Protein AF-A0A4V3X9H2-F1 (afdb_monomer_lite)

Sequence (185 aa):
MPENALPPIKLKRPHPVKQSQRLTKEMRAIGRTKLEELQWEIYFDEDVVRTGFLPPDTFLPEEVIKVVLDRFALINTMRQLEDTTAAYIYLRPHQSKLWDLIQQLAITFSELRAAKKKRKKTAVFDLEEDNLLDKEIAPAGVEGIAATTSSTTSTLYQSLIFDLNLIFFILTVKHIVNRIRLLCL

Structure (mmCIF, N/CA/C/O backbone):
data_AF-A0A4V3X9H2-F1
#
_entry.id   AF-A0A4V3X9H2-F1
#
loop_
_atom_site.group_PDB
_atom_site.id
_atom_site.type_symbol
_atom_site.label_atom_id
_atom_site.label_alt_id
_atom_site.label_comp_id
_atom_site.label_asym_id
_atom_site.label_entity_id
_atom_site.label_seq_id
_atom_site.pdbx_PDB_ins_code
_atom_site.Cartn_x
_atom_site.Cartn_y
_atom_site.Cartn_z
_atom_site.occupancy
_atom_site.B_iso_or_equiv
_atom_site.auth_seq_id
_atom_site.auth_comp_id
_atom_site.auth_asym_id
_atom_site.auth_atom_id
_atom_site.pdbx_PDB_model_num
ATOM 1 N N . M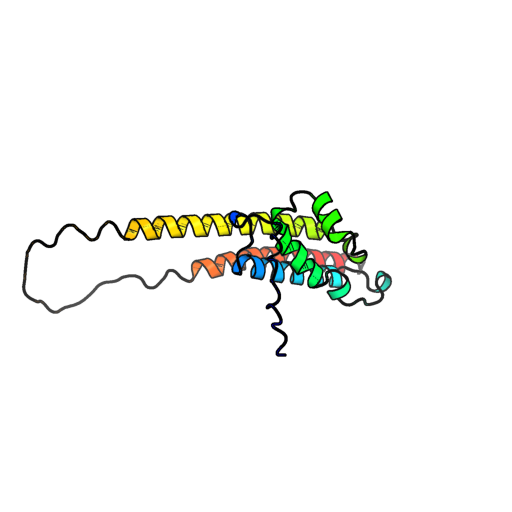ET A 1 1 ? -34.471 -42.104 -11.246 1.00 49.56 1 MET A N 1
ATOM 2 C CA . MET A 1 1 ? -33.493 -41.987 -10.145 1.00 49.56 1 MET A CA 1
ATOM 3 C C . MET A 1 1 ? -33.023 -40.541 -10.113 1.00 49.56 1 MET A C 1
ATOM 5 O O . MET A 1 1 ? -32.240 -40.193 -10.985 1.00 49.56 1 MET A O 1
ATOM 9 N N . PRO A 1 2 ? -33.559 -39.660 -9.249 1.00 60.47 2 PRO A N 1
ATOM 10 C CA . PRO A 1 2 ? -33.015 -38.315 -9.127 1.00 60.47 2 PRO A CA 1
ATOM 11 C C . PRO A 1 2 ? -31.708 -38.371 -8.330 1.00 60.47 2 PRO A C 1
ATOM 13 O O . PRO A 1 2 ? -31.654 -38.862 -7.204 1.00 60.47 2 PRO A O 1
ATOM 16 N N . GLU A 1 3 ? -30.650 -37.911 -8.980 1.00 60.81 3 GLU A N 1
ATOM 17 C CA . GLU A 1 3 ? -29.299 -37.757 -8.464 1.00 60.81 3 GLU A CA 1
ATOM 18 C C . GLU A 1 3 ? -29.291 -36.656 -7.394 1.00 60.81 3 GLU A C 1
ATOM 20 O O . GLU A 1 3 ? -29.435 -35.469 -7.687 1.00 60.81 3 GLU A O 1
ATOM 25 N N . ASN A 1 4 ? -29.181 -37.062 -6.127 1.00 65.81 4 ASN A N 1
ATOM 26 C CA . ASN A 1 4 ? -28.996 -36.160 -4.992 1.00 65.81 4 ASN A CA 1
ATOM 27 C C . ASN A 1 4 ? -27.584 -35.554 -5.061 1.00 65.81 4 ASN A C 1
ATOM 29 O O . ASN A 1 4 ? -26.649 -36.038 -4.423 1.00 65.81 4 ASN A O 1
ATOM 33 N N . ALA A 1 5 ? -27.417 -34.498 -5.856 1.00 66.56 5 ALA A N 1
ATOM 34 C CA . ALA A 1 5 ? -26.192 -33.714 -5.882 1.00 66.56 5 ALA A CA 1
ATOM 35 C C . ALA A 1 5 ? -26.068 -32.923 -4.568 1.00 66.56 5 ALA A C 1
ATOM 37 O O . ALA A 1 5 ? -26.788 -31.951 -4.329 1.00 66.56 5 ALA A O 1
ATOM 38 N N . LEU A 1 6 ? -25.161 -33.360 -3.692 1.00 69.75 6 LEU A N 1
ATOM 39 C CA . LEU A 1 6 ? -24.802 -32.628 -2.479 1.00 69.75 6 LEU A CA 1
ATOM 40 C C . LEU A 1 6 ? -24.307 -31.216 -2.846 1.00 69.75 6 LEU A C 1
ATOM 42 O O . LEU A 1 6 ? -23.503 -31.070 -3.771 1.00 69.75 6 LEU A O 1
ATOM 46 N N . PRO A 1 7 ? -24.741 -30.165 -2.127 1.00 75.94 7 PRO A N 1
ATOM 47 C CA . PRO A 1 7 ? -24.297 -28.809 -2.408 1.00 75.94 7 PRO A CA 1
ATOM 48 C C . PRO A 1 7 ? -22.787 -28.672 -2.151 1.00 75.94 7 PRO A C 1
ATOM 50 O O . PRO A 1 7 ? -22.269 -29.239 -1.184 1.00 75.94 7 PRO A O 1
ATOM 53 N N . PRO A 1 8 ? -22.061 -27.893 -2.973 1.00 71.75 8 PRO A N 1
ATOM 54 C CA . PRO A 1 8 ? -20.622 -27.732 -2.829 1.00 71.75 8 PRO A CA 1
ATOM 55 C C . PRO A 1 8 ? -20.280 -27.120 -1.465 1.00 71.75 8 PRO A C 1
ATOM 57 O O . PRO A 1 8 ? -20.634 -25.975 -1.162 1.00 71.75 8 PRO A O 1
ATOM 60 N N . ILE A 1 9 ? -19.561 -27.885 -0.641 1.00 63.25 9 ILE A N 1
ATOM 61 C CA . ILE A 1 9 ? -19.052 -27.445 0.660 1.00 63.25 9 ILE A CA 1
ATOM 62 C C . ILE A 1 9 ? -17.993 -26.367 0.405 1.00 63.25 9 ILE A C 1
ATOM 64 O O . ILE A 1 9 ? -16.855 -26.648 0.027 1.00 63.25 9 ILE A O 1
ATOM 68 N N . LYS A 1 10 ? -18.365 -25.099 0.604 1.00 67.56 10 LYS A N 1
ATOM 69 C CA . LYS A 1 10 ? -17.435 -23.965 0.530 1.00 67.56 10 LYS A CA 1
ATOM 70 C C . LYS A 1 10 ? -16.507 -24.001 1.746 1.00 67.56 10 LYS A C 1
ATOM 72 O O . LYS A 1 10 ? -16.818 -23.420 2.785 1.00 67.56 10 LYS A O 1
ATOM 77 N N . LEU A 1 11 ? -15.360 -24.668 1.619 1.00 62.59 11 LEU A N 1
ATOM 78 C CA . LEU A 1 11 ? -14.285 -24.603 2.610 1.00 62.59 11 LEU A CA 1
ATOM 79 C C . LEU A 1 11 ? -13.810 -23.147 2.727 1.00 62.59 11 LEU A C 1
ATOM 81 O O . LEU A 1 11 ? -13.150 -22.612 1.831 1.00 62.59 11 LEU A O 1
ATOM 85 N N . LYS A 1 12 ? -14.179 -22.477 3.826 1.00 60.00 12 LYS A N 1
ATOM 86 C CA . LYS A 1 12 ? -13.677 -21.139 4.157 1.00 60.00 12 LYS A CA 1
ATOM 87 C C . LYS A 1 12 ? -12.174 -21.253 4.386 1.00 60.00 12 LYS A C 1
ATOM 89 O O . LYS A 1 12 ? -11.743 -21.741 5.428 1.00 60.00 12 LYS A O 1
ATOM 94 N N . ARG A 1 13 ? -11.376 -20.814 3.411 1.00 63.09 13 ARG A N 1
ATOM 95 C CA . ARG A 1 13 ? -9.920 -20.753 3.567 1.00 63.09 13 ARG A CA 1
ATOM 96 C C . ARG A 1 13 ? -9.605 -19.838 4.757 1.00 63.09 13 ARG A C 1
ATOM 98 O O . ARG A 1 13 ? -10.116 -18.713 4.786 1.00 63.09 13 ARG A O 1
ATOM 105 N N . PRO A 1 14 ? -8.809 -20.291 5.738 1.00 62.69 14 PRO A N 1
ATOM 106 C CA . PRO A 1 14 ? -8.432 -19.451 6.860 1.00 62.69 14 PRO A CA 1
ATOM 107 C C . PRO A 1 14 ? -7.673 -18.233 6.333 1.00 62.69 14 PRO A C 1
ATOM 109 O O . PRO A 1 14 ? -6.731 -18.347 5.550 1.00 62.69 14 PRO A O 1
ATOM 112 N N . HIS A 1 15 ? -8.126 -17.045 6.724 1.00 62.66 15 HIS A N 1
ATOM 113 C CA . HIS A 1 15 ? -7.440 -15.815 6.359 1.00 62.66 15 HIS A CA 1
ATOM 114 C C . HIS A 1 15 ? -6.098 -15.726 7.094 1.00 62.66 15 HIS A C 1
ATOM 116 O O . HIS A 1 15 ? -6.063 -15.966 8.303 1.00 62.66 15 HIS A O 1
ATOM 122 N N . PRO A 1 16 ? -5.025 -15.304 6.404 1.00 68.25 16 PRO A N 1
ATOM 123 C CA . PRO A 1 16 ? -3.667 -15.330 6.947 1.00 68.25 16 PRO A CA 1
ATOM 124 C C . PRO A 1 16 ? -3.445 -14.358 8.118 1.00 68.25 16 PRO A C 1
ATOM 126 O O . PRO A 1 16 ? -2.450 -14.470 8.823 1.00 68.25 16 PRO A O 1
ATOM 129 N N . VAL A 1 17 ? -4.366 -13.415 8.357 1.00 73.19 17 VAL A N 1
ATOM 130 C CA . VAL A 1 17 ? -4.228 -12.370 9.382 1.00 73.19 17 VAL A CA 1
ATOM 131 C C . VAL A 1 17 ? -5.317 -12.485 10.451 1.00 73.19 17 VAL A C 1
ATOM 133 O O . VAL A 1 17 ? -6.518 -12.583 10.143 1.00 73.19 17 VAL A O 1
ATOM 136 N N . LYS A 1 18 ? -4.899 -12.411 11.725 1.00 74.56 18 LYS A N 1
ATOM 137 C CA . LYS A 1 18 ? -5.788 -12.342 12.897 1.00 74.56 18 LYS A CA 1
ATOM 138 C C . LYS A 1 18 ? -6.723 -11.138 12.778 1.00 74.56 18 LYS A C 1
ATOM 140 O O . LYS A 1 18 ? -6.297 -10.051 12.402 1.00 74.56 18 LYS A O 1
ATOM 145 N N . GLN A 1 19 ? -7.999 -11.307 13.124 1.00 71.25 19 GLN A N 1
ATOM 146 C CA . GLN A 1 19 ? -9.032 -10.286 12.901 1.00 71.25 19 GLN A CA 1
ATOM 147 C C . GLN A 1 19 ? -8.711 -8.923 13.543 1.00 71.25 19 GLN A C 1
ATOM 149 O O . GLN A 1 19 ? -9.003 -7.897 12.939 1.00 71.25 19 GLN A O 1
ATOM 154 N N . SER A 1 20 ? -8.053 -8.905 14.706 1.00 69.81 20 SER A N 1
ATOM 155 C CA . SER A 1 20 ? -7.633 -7.682 15.409 1.00 69.81 20 SER A CA 1
ATOM 156 C C . SER A 1 20 ? -6.548 -6.877 14.687 1.00 69.81 20 SER A C 1
ATOM 158 O O . SER A 1 20 ? -6.407 -5.681 14.928 1.00 69.81 20 SER A O 1
ATOM 160 N N . GLN A 1 21 ? -5.785 -7.518 13.802 1.00 74.19 21 GLN A N 1
ATOM 161 C CA . GLN A 1 21 ? -4.695 -6.894 13.053 1.00 74.19 21 GLN A CA 1
ATOM 162 C C . GLN A 1 21 ? -5.116 -6.470 11.644 1.00 74.19 21 GLN A C 1
ATOM 164 O O . GLN A 1 21 ? -4.384 -5.733 10.982 1.00 74.19 21 GLN A O 1
ATOM 169 N N . ARG A 1 22 ? -6.304 -6.895 11.193 1.00 81.44 22 ARG A N 1
ATOM 170 C CA . ARG A 1 22 ? -6.817 -6.570 9.862 1.00 81.44 22 ARG A CA 1
ATOM 171 C C . ARG A 1 22 ? -7.070 -5.077 9.716 1.00 81.44 22 ARG A C 1
ATOM 173 O O . ARG A 1 22 ? -7.507 -4.390 10.640 1.00 81.44 22 ARG A O 1
ATOM 180 N N . LEU A 1 23 ? -6.841 -4.590 8.506 1.00 85.38 23 LEU A N 1
ATOM 181 C CA . LEU A 1 23 ? -7.196 -3.236 8.118 1.00 85.38 23 LEU A CA 1
ATOM 182 C C . LEU A 1 23 ? -8.714 -3.094 7.999 1.00 85.38 23 LEU A C 1
ATOM 184 O O . LEU A 1 23 ? -9.384 -3.904 7.345 1.00 85.38 23 LEU A O 1
ATOM 188 N N . THR A 1 24 ? -9.243 -2.045 8.633 1.00 86.62 24 THR A N 1
ATOM 189 C CA . THR A 1 24 ? -10.646 -1.638 8.469 1.00 86.62 24 THR A CA 1
ATOM 190 C C . THR A 1 24 ? -10.878 -1.087 7.060 1.00 86.62 24 THR A C 1
ATOM 192 O O . THR A 1 24 ? -9.923 -0.725 6.373 1.00 86.62 24 THR A O 1
ATOM 195 N N . LYS A 1 25 ? -12.141 -1.015 6.617 1.00 87.00 25 LYS A N 1
ATOM 196 C CA . LYS A 1 25 ? -12.498 -0.527 5.272 1.00 87.00 25 LYS A CA 1
ATOM 197 C C . LYS A 1 25 ? -11.930 0.872 4.990 1.00 87.00 25 LYS A C 1
ATOM 199 O O . LYS A 1 25 ? -11.355 1.084 3.933 1.00 87.00 25 LYS A O 1
ATOM 204 N N . GLU A 1 26 ? -12.031 1.780 5.960 1.00 85.75 26 GLU A N 1
ATOM 205 C CA . GLU A 1 26 ? -11.480 3.141 5.867 1.00 85.75 26 GLU A CA 1
ATOM 206 C C . GLU A 1 26 ? -9.957 3.138 5.702 1.00 85.75 26 GLU A C 1
ATOM 208 O O . GLU A 1 26 ? -9.430 3.785 4.806 1.00 85.75 26 GLU A O 1
ATOM 213 N N . MET A 1 27 ? -9.245 2.358 6.521 1.00 86.31 27 MET A N 1
ATOM 214 C CA . MET A 1 27 ? -7.783 2.267 6.435 1.00 86.31 27 MET A CA 1
ATOM 215 C C . MET A 1 27 ? -7.337 1.673 5.095 1.00 86.31 27 MET A C 1
ATOM 217 O O . MET A 1 27 ? -6.341 2.106 4.530 1.00 86.31 27 MET A O 1
ATOM 221 N N . ARG A 1 28 ? -8.099 0.708 4.561 1.00 88.56 28 ARG A N 1
ATOM 222 C CA . ARG A 1 28 ? -7.856 0.147 3.227 1.00 88.56 28 ARG A CA 1
ATOM 223 C C . ARG A 1 28 ? -8.046 1.174 2.115 1.00 88.56 28 ARG A C 1
ATOM 225 O O . ARG A 1 28 ? -7.251 1.169 1.187 1.00 88.56 28 ARG A O 1
ATOM 232 N N . ALA A 1 29 ? -9.061 2.034 2.209 1.00 89.50 29 ALA A N 1
ATOM 233 C CA . ALA A 1 29 ? -9.272 3.103 1.236 1.00 89.50 29 ALA A CA 1
ATOM 234 C C . ALA A 1 29 ? -8.100 4.096 1.247 1.00 89.50 29 ALA A C 1
ATOM 236 O O . ALA A 1 29 ? -7.520 4.352 0.202 1.00 89.50 29 ALA A O 1
ATOM 237 N N . ILE A 1 30 ? -7.684 4.551 2.435 1.00 89.81 30 ILE A N 1
ATOM 238 C CA . ILE A 1 30 ? -6.539 5.463 2.595 1.00 89.81 30 ILE A CA 1
ATOM 239 C C . ILE A 1 30 ? -5.252 4.832 2.049 1.00 89.81 30 ILE A C 1
ATOM 241 O O . ILE A 1 30 ? -4.532 5.458 1.277 1.00 89.81 30 ILE A O 1
ATOM 245 N N . GLY A 1 31 ? -4.976 3.579 2.426 1.00 90.38 31 GLY A N 1
ATOM 246 C CA . GLY A 1 31 ? -3.789 2.863 1.962 1.00 90.38 31 GLY A CA 1
ATOM 247 C C . GLY A 1 31 ? -3.776 2.662 0.448 1.00 90.38 31 GLY A C 1
ATOM 248 O O . GLY A 1 31 ? -2.731 2.822 -0.171 1.00 90.38 31 GLY A O 1
ATOM 249 N N . ARG A 1 32 ? -4.934 2.367 -0.156 1.00 92.38 32 ARG A N 1
ATOM 250 C CA . ARG A 1 32 ? -5.074 2.251 -1.611 1.00 92.38 32 ARG A CA 1
ATOM 251 C C . ARG A 1 32 ? -4.757 3.574 -2.304 1.00 92.38 32 ARG A C 1
ATOM 253 O O . ARG A 1 32 ? -3.900 3.576 -3.173 1.00 92.38 32 ARG A O 1
ATOM 260 N N . THR A 1 33 ? -5.378 4.674 -1.882 1.00 92.00 33 THR A N 1
ATOM 261 C CA . THR A 1 33 ? -5.132 5.997 -2.475 1.00 92.00 33 THR A CA 1
ATOM 262 C C . THR A 1 33 ? -3.654 6.376 -2.404 1.00 92.00 33 THR A C 1
ATOM 264 O O . THR A 1 33 ? -3.085 6.814 -3.393 1.00 92.00 33 THR A O 1
ATOM 267 N N . LYS A 1 34 ? -2.992 6.128 -1.267 1.00 91.31 34 LYS A N 1
ATOM 268 C CA . LYS A 1 34 ? -1.559 6.420 -1.113 1.00 91.31 34 LYS A CA 1
ATOM 269 C C . LYS A 1 34 ? -0.661 5.544 -1.990 1.00 91.31 34 LYS A C 1
ATOM 271 O O . LYS A 1 34 ? 0.346 6.020 -2.498 1.00 91.31 34 LYS A O 1
ATOM 276 N N . LEU A 1 35 ? -1.019 4.277 -2.180 1.00 91.25 35 LEU A N 1
ATOM 277 C CA . LEU A 1 35 ? -0.284 3.381 -3.076 1.00 91.25 35 LEU A CA 1
ATOM 278 C C . LEU A 1 35 ? -0.489 3.751 -4.553 1.00 91.25 35 LEU A C 1
ATOM 280 O O . LEU A 1 35 ? 0.455 3.663 -5.328 1.00 91.25 35 LEU A O 1
ATOM 284 N N . GLU A 1 36 ? -1.683 4.205 -4.931 1.00 90.94 36 GLU A N 1
ATOM 285 C CA . GLU A 1 36 ? -1.958 4.750 -6.268 1.00 90.94 36 GLU A CA 1
ATOM 286 C C . GLU A 1 36 ? -1.180 6.056 -6.506 1.00 90.94 36 GLU A C 1
ATOM 288 O O . GLU A 1 36 ? -0.579 6.227 -7.560 1.00 90.94 36 GLU A O 1
ATOM 293 N N . GLU A 1 37 ? -1.105 6.955 -5.521 1.00 89.88 37 GLU A N 1
ATOM 294 C CA . GLU A 1 37 ? -0.255 8.156 -5.601 1.00 89.88 37 GLU A CA 1
ATOM 295 C C . GLU A 1 37 ? 1.220 7.791 -5.844 1.00 89.88 37 GLU A C 1
ATOM 297 O O . GLU A 1 37 ? 1.851 8.352 -6.739 1.00 89.88 37 GLU A O 1
ATOM 302 N N . LEU A 1 38 ? 1.747 6.801 -5.113 1.00 89.19 38 LEU A N 1
ATOM 303 C CA . LEU A 1 38 ? 3.115 6.309 -5.303 1.00 89.19 38 LEU A CA 1
ATOM 304 C C . LEU A 1 38 ? 3.332 5.702 -6.692 1.00 89.19 38 LEU A C 1
ATOM 306 O O . LEU A 1 38 ? 4.401 5.857 -7.274 1.00 89.19 38 LEU A O 1
ATOM 310 N N . GLN A 1 39 ? 2.334 5.002 -7.231 1.00 90.31 39 GLN A N 1
ATOM 311 C CA . GLN A 1 39 ? 2.392 4.445 -8.581 1.00 90.31 39 GLN A CA 1
ATOM 312 C C . GLN A 1 39 ? 2.615 5.555 -9.621 1.00 90.31 39 GLN A C 1
ATOM 314 O O . GLN A 1 39 ? 3.470 5.416 -10.498 1.00 90.31 39 GLN A O 1
ATOM 319 N N . TRP A 1 40 ? 1.893 6.672 -9.497 1.00 86.31 40 TRP A N 1
ATOM 320 C CA . TRP A 1 40 ? 2.088 7.841 -10.355 1.00 86.31 40 TRP A CA 1
ATOM 321 C C . TRP A 1 40 ? 3.433 8.520 -10.115 1.00 86.31 40 TRP A C 1
ATOM 323 O O . TRP A 1 40 ? 4.101 8.887 -11.075 1.00 86.31 40 TRP A O 1
ATOM 333 N N . GLU A 1 41 ? 3.860 8.655 -8.861 1.00 88.75 41 GLU A N 1
ATOM 334 C CA . GLU A 1 41 ? 5.168 9.220 -8.519 1.00 88.75 41 GLU A CA 1
ATOM 335 C C . GLU A 1 41 ? 6.310 8.423 -9.160 1.00 88.75 41 GLU A C 1
ATOM 337 O O . GLU A 1 41 ? 7.190 9.004 -9.789 1.00 88.75 41 GLU A O 1
ATOM 342 N N . ILE A 1 42 ? 6.259 7.090 -9.078 1.00 87.88 42 ILE A N 1
ATOM 343 C CA . ILE A 1 42 ? 7.219 6.207 -9.746 1.00 87.88 42 ILE A CA 1
ATOM 344 C C . ILE A 1 42 ? 7.189 6.437 -11.256 1.00 87.88 42 ILE A C 1
ATOM 346 O O . ILE A 1 42 ? 8.241 6.595 -11.862 1.00 87.88 42 ILE A O 1
ATOM 350 N N . TYR A 1 43 ? 6.000 6.490 -11.858 1.00 86.19 43 TYR A N 1
ATOM 351 C CA . TYR A 1 43 ? 5.855 6.710 -13.295 1.00 86.19 43 TYR A CA 1
ATOM 352 C C . TYR A 1 43 ? 6.456 8.049 -13.759 1.00 86.19 43 TYR A C 1
ATOM 354 O O . TYR A 1 43 ? 7.089 8.092 -14.811 1.00 86.19 43 TYR A O 1
ATOM 362 N N . PHE A 1 44 ? 6.288 9.129 -12.989 1.00 83.50 44 PHE A N 1
ATOM 363 C CA . PHE A 1 44 ? 6.842 10.446 -13.327 1.00 83.50 44 PHE A CA 1
ATOM 364 C C . PHE A 1 44 ? 8.342 10.578 -13.045 1.00 83.50 44 PHE A C 1
ATOM 366 O O . PHE A 1 44 ? 9.017 11.345 -13.730 1.00 83.50 44 PHE A O 1
ATOM 373 N N . ASP A 1 45 ? 8.856 9.858 -12.050 1.00 82.94 45 ASP A N 1
ATOM 374 C CA . ASP A 1 45 ? 10.280 9.861 -11.708 1.00 82.94 45 ASP A CA 1
ATOM 375 C C . ASP A 1 45 ? 11.124 8.993 -12.648 1.00 82.94 45 ASP A C 1
ATOM 377 O O . ASP A 1 45 ? 12.345 9.158 -12.713 1.00 82.94 45 ASP A O 1
ATOM 381 N N . GLU A 1 46 ? 10.503 8.040 -13.341 1.00 82.06 46 GLU A N 1
ATOM 382 C CA . GLU A 1 46 ? 11.209 7.096 -14.190 1.00 82.06 46 GLU A CA 1
ATOM 383 C C . GLU A 1 46 ? 11.605 7.728 -15.533 1.00 82.06 46 GLU A C 1
ATOM 385 O O . GLU A 1 46 ? 10.782 8.292 -16.256 1.00 82.06 46 GLU A O 1
ATOM 390 N N . ASP A 1 47 ? 12.878 7.583 -15.911 1.00 71.56 47 ASP A N 1
ATOM 391 C CA . ASP A 1 47 ? 13.357 8.069 -17.203 1.00 71.56 47 ASP A CA 1
ATOM 392 C C . ASP A 1 47 ? 12.675 7.324 -18.355 1.00 71.56 47 ASP A C 1
ATOM 394 O O . ASP A 1 47 ? 12.838 6.112 -18.532 1.00 71.56 47 ASP A O 1
ATOM 398 N N . VAL A 1 48 ? 11.990 8.089 -19.206 1.00 64.94 48 VAL A N 1
ATOM 399 C CA . VAL A 1 48 ? 11.280 7.618 -20.408 1.00 64.94 48 VAL A CA 1
ATOM 400 C C . VAL A 1 48 ? 12.166 6.736 -21.300 1.00 64.94 48 VAL A C 1
ATOM 402 O O . VAL A 1 48 ? 11.701 5.761 -21.891 1.00 64.94 48 VAL A O 1
ATOM 405 N N . VAL A 1 49 ? 13.465 7.044 -21.358 1.00 62.38 49 VAL A N 1
ATOM 406 C CA . VAL A 1 49 ? 14.465 6.317 -22.155 1.00 62.38 49 VAL A CA 1
ATOM 407 C C . VAL A 1 49 ? 14.726 4.907 -21.608 1.00 62.38 49 VAL A C 1
ATOM 409 O O . VAL A 1 49 ? 15.032 3.999 -22.378 1.00 62.38 49 VAL A O 1
ATOM 412 N N . ARG A 1 50 ? 14.593 4.694 -20.291 1.00 66.06 50 ARG A N 1
ATOM 413 C CA . ARG A 1 50 ? 14.917 3.421 -19.628 1.00 66.06 50 ARG A CA 1
ATOM 414 C C . ARG A 1 50 ? 13.749 2.440 -19.620 1.00 66.06 50 ARG A C 1
ATOM 416 O O . ARG A 1 50 ? 13.972 1.233 -19.645 1.00 66.06 50 ARG A O 1
ATOM 423 N N . THR A 1 51 ? 12.518 2.941 -19.566 1.00 66.31 51 THR A N 1
ATOM 424 C CA . THR A 1 51 ? 11.319 2.106 -19.391 1.00 66.31 51 THR A CA 1
ATOM 425 C C . THR A 1 51 ? 10.416 2.029 -20.605 1.00 66.31 51 THR A C 1
ATOM 427 O O . THR A 1 51 ? 9.476 1.245 -20.585 1.00 66.31 51 THR A O 1
ATOM 430 N N . GLY A 1 52 ? 10.703 2.763 -21.683 1.00 66.38 52 GLY A N 1
ATOM 431 C CA . GLY A 1 52 ? 10.017 2.572 -22.962 1.00 66.38 52 GLY A CA 1
ATOM 432 C C . GLY A 1 52 ? 8.512 2.854 -22.909 1.00 66.38 52 GLY A C 1
ATOM 433 O O . GLY A 1 52 ? 7.755 2.185 -23.603 1.00 66.38 52 GLY A O 1
ATOM 434 N N . PHE A 1 53 ? 8.088 3.832 -22.097 1.00 71.38 53 PHE A N 1
ATOM 435 C CA . PHE A 1 53 ? 6.680 4.220 -21.902 1.00 71.38 53 PHE A CA 1
ATOM 436 C C . PHE A 1 53 ? 5.777 3.112 -21.331 1.00 71.38 53 PHE A C 1
ATOM 438 O O . PHE A 1 53 ? 4.631 2.947 -21.751 1.00 71.38 53 PHE A O 1
ATOM 445 N N . LEU A 1 54 ? 6.266 2.347 -20.352 1.00 82.69 54 LEU A N 1
ATOM 446 C CA . LEU A 1 54 ? 5.408 1.414 -19.618 1.00 82.69 54 LEU A CA 1
ATOM 447 C C . LEU A 1 54 ? 4.298 2.163 -18.861 1.00 82.69 54 LEU A C 1
ATOM 449 O O . LEU A 1 54 ? 4.588 3.169 -18.213 1.00 82.69 54 LEU A O 1
ATOM 453 N N . PRO A 1 55 ? 3.043 1.677 -18.885 1.00 84.00 55 PRO A N 1
ATOM 454 C CA . PRO A 1 55 ? 1.968 2.304 -18.131 1.00 84.00 55 PRO A CA 1
ATOM 455 C C . PRO A 1 55 ? 2.230 2.219 -16.617 1.00 84.00 55 PRO A C 1
ATOM 457 O O . PRO A 1 55 ? 2.885 1.270 -16.169 1.00 84.00 55 PRO A O 1
ATOM 460 N N . PRO A 1 56 ? 1.671 3.148 -15.816 1.00 84.62 56 PRO A N 1
ATOM 461 C CA . PRO A 1 56 ? 1.848 3.193 -14.358 1.00 84.62 56 PRO A CA 1
ATOM 462 C C . PRO A 1 56 ? 1.469 1.871 -13.671 1.00 84.62 56 PRO A C 1
ATOM 464 O O . PRO A 1 56 ? 2.147 1.429 -12.743 1.00 84.62 56 PRO A O 1
ATOM 467 N N . ASP A 1 57 ? 0.454 1.180 -14.197 1.00 86.62 57 ASP A N 1
ATOM 468 C CA . ASP A 1 57 ? -0.010 -0.122 -13.701 1.00 86.62 57 ASP A CA 1
ATOM 469 C C . ASP A 1 57 ? 1.056 -1.227 -13.779 1.00 86.62 57 ASP A C 1
ATOM 471 O O . ASP A 1 57 ? 1.043 -2.169 -12.995 1.00 86.62 57 ASP A O 1
ATOM 475 N N . THR A 1 58 ? 2.057 -1.079 -14.651 1.00 86.50 58 THR A N 1
ATOM 476 C CA . THR A 1 58 ? 3.181 -2.026 -14.744 1.00 86.50 58 THR A CA 1
ATOM 477 C C . THR A 1 58 ? 4.090 -1.961 -13.517 1.00 86.50 58 THR A C 1
ATOM 479 O O . THR A 1 58 ? 4.674 -2.970 -13.117 1.00 86.50 58 THR A O 1
ATOM 482 N N . PHE A 1 59 ? 4.245 -0.773 -12.927 1.00 85.44 59 PHE A N 1
ATOM 483 C CA . PHE A 1 59 ? 5.157 -0.555 -11.805 1.00 85.44 59 PHE A CA 1
ATOM 484 C C . PHE A 1 59 ? 4.561 -1.063 -10.498 1.00 85.44 59 PHE A C 1
ATOM 486 O O . PHE A 1 59 ? 5.260 -1.690 -9.702 1.00 85.44 59 PHE A O 1
ATOM 493 N N . LEU A 1 60 ? 3.264 -0.831 -10.294 1.00 88.19 60 LEU A N 1
ATOM 494 C CA . LEU A 1 60 ? 2.547 -1.283 -9.108 1.00 88.19 60 LEU A CA 1
ATOM 495 C C . LEU A 1 60 ? 1.115 -1.716 -9.470 1.00 88.19 60 LEU A C 1
ATOM 497 O O . LEU A 1 60 ? 0.198 -0.914 -9.314 1.00 88.19 60 LEU A O 1
ATOM 501 N N . PRO A 1 61 ? 0.912 -2.964 -9.926 1.00 88.88 61 PRO A N 1
ATOM 502 C CA . PRO A 1 61 ? -0.409 -3.458 -10.313 1.00 88.88 61 PRO A CA 1
ATOM 503 C C . PRO A 1 61 ? -1.418 -3.441 -9.161 1.00 88.88 61 PRO A C 1
ATOM 505 O O . PRO A 1 61 ? -1.051 -3.639 -7.993 1.00 88.88 61 PRO A O 1
ATOM 508 N N . GLU A 1 62 ? -2.710 -3.299 -9.468 1.00 88.25 62 GLU A N 1
ATOM 509 C CA . GLU A 1 62 ? -3.766 -3.282 -8.442 1.00 88.25 62 GLU A CA 1
ATOM 510 C C . GLU A 1 62 ? -3.785 -4.571 -7.589 1.00 88.25 62 GLU A C 1
ATOM 512 O O . GLU A 1 62 ? -4.115 -4.547 -6.397 1.00 88.25 62 GLU A O 1
ATOM 517 N N . GLU A 1 63 ? -3.399 -5.716 -8.158 1.00 87.69 63 GLU A N 1
ATOM 518 C CA . GLU A 1 63 ? -3.241 -6.984 -7.443 1.00 87.69 63 GLU A CA 1
ATOM 519 C C . GLU A 1 63 ? -2.190 -6.879 -6.336 1.00 87.69 63 GLU A C 1
ATOM 521 O O . GLU A 1 63 ? -2.402 -7.384 -5.230 1.00 87.69 63 GLU A O 1
ATOM 526 N N . VAL A 1 64 ? -1.079 -6.188 -6.601 1.00 88.38 64 VAL A N 1
ATOM 527 C CA . VAL A 1 64 ? -0.009 -5.966 -5.620 1.00 88.38 64 VAL A CA 1
ATOM 528 C C . VAL A 1 64 ? -0.507 -5.080 -4.503 1.00 88.38 64 VAL A C 1
ATOM 530 O O . VAL A 1 64 ? -0.342 -5.430 -3.336 1.00 88.38 64 VAL A O 1
ATOM 533 N N . ILE A 1 65 ? -1.184 -3.984 -4.845 1.00 90.25 65 ILE A N 1
ATOM 534 C CA . ILE A 1 65 ? -1.792 -3.073 -3.870 1.00 90.25 65 ILE A CA 1
ATOM 535 C C . ILE A 1 65 ? -2.718 -3.859 -2.933 1.00 90.25 65 ILE A C 1
ATOM 537 O O . ILE A 1 65 ? -2.626 -3.738 -1.709 1.00 90.25 65 ILE A O 1
ATOM 541 N N . LYS A 1 66 ? -3.573 -4.732 -3.484 1.00 89.81 66 LYS A N 1
ATOM 542 C CA . LYS A 1 66 ? -4.468 -5.597 -2.698 1.00 89.81 66 LYS A CA 1
ATOM 543 C C . LYS A 1 66 ? -3.687 -6.540 -1.779 1.00 89.81 66 LYS A C 1
ATOM 545 O O . LYS A 1 66 ? -4.003 -6.616 -0.594 1.00 89.81 66 LYS A O 1
ATOM 550 N N . VAL A 1 67 ? -2.663 -7.227 -2.289 1.00 89.06 67 VAL A N 1
ATOM 551 C CA . VAL A 1 67 ? -1.860 -8.184 -1.506 1.00 89.06 67 VAL A CA 1
ATOM 552 C C . VAL A 1 67 ? -1.071 -7.492 -0.393 1.00 89.06 67 VAL A C 1
ATOM 554 O O . VAL A 1 67 ? -1.055 -7.991 0.733 1.00 89.06 67 VAL A O 1
ATOM 557 N N . VAL A 1 68 ? -0.455 -6.343 -0.680 1.00 89.12 68 VAL A N 1
ATOM 558 C CA . VAL A 1 68 ? 0.295 -5.540 0.295 1.00 89.12 68 VAL A CA 1
ATOM 559 C C . VAL A 1 68 ? -0.631 -5.060 1.407 1.00 89.12 68 VAL A C 1
ATOM 561 O O . VAL A 1 68 ? -0.297 -5.209 2.580 1.00 89.12 68 VAL A O 1
ATOM 564 N N . LEU A 1 69 ? -1.829 -4.566 1.075 1.00 89.44 69 LEU A N 1
ATOM 565 C CA . LEU A 1 69 ? -2.810 -4.164 2.083 1.00 89.44 69 LEU A CA 1
ATOM 566 C C . LEU A 1 69 ? -3.342 -5.364 2.878 1.00 89.44 69 LEU A C 1
ATOM 568 O O . LEU A 1 69 ? -3.435 -5.297 4.099 1.00 89.44 69 LEU A O 1
ATOM 572 N N . ASP A 1 70 ? -3.655 -6.492 2.246 1.00 87.25 70 ASP A N 1
ATOM 573 C CA . ASP A 1 70 ? -4.170 -7.662 2.968 1.00 87.25 70 ASP A CA 1
ATOM 574 C C . ASP A 1 70 ? -3.127 -8.279 3.911 1.00 87.25 70 ASP A C 1
ATOM 576 O O . ASP A 1 70 ? -3.475 -8.779 4.987 1.00 87.25 70 ASP A O 1
ATOM 580 N N . ARG A 1 71 ? -1.845 -8.218 3.536 1.00 85.00 71 ARG A N 1
ATOM 581 C CA . ARG A 1 71 ? -0.711 -8.722 4.322 1.00 85.00 71 ARG A CA 1
ATOM 582 C C . ARG A 1 71 ? 0.010 -7.634 5.108 1.00 85.00 71 ARG A C 1
ATOM 584 O O . ARG A 1 71 ? 1.024 -7.934 5.722 1.00 85.00 71 ARG A O 1
ATOM 591 N N . PHE A 1 72 ? -0.525 -6.418 5.171 1.00 87.69 72 PHE A N 1
ATOM 592 C CA . PHE A 1 72 ? 0.137 -5.269 5.794 1.00 87.69 72 PHE A CA 1
ATOM 593 C C . PHE A 1 72 ? 0.609 -5.554 7.224 1.00 87.69 72 PHE A C 1
ATOM 595 O O . PHE A 1 72 ? 1.723 -5.224 7.599 1.00 87.69 72 PHE A O 1
ATOM 602 N N . ALA A 1 73 ? -0.211 -6.247 8.018 1.00 84.88 73 ALA A N 1
ATOM 603 C CA . ALA A 1 73 ? 0.137 -6.611 9.393 1.00 84.88 73 ALA A CA 1
ATOM 604 C C . ALA A 1 73 ? 1.254 -7.668 9.515 1.00 84.88 73 ALA A C 1
ATOM 606 O O . ALA A 1 73 ? 1.765 -7.892 10.610 1.00 84.88 73 ALA A O 1
ATOM 607 N N . LEU A 1 74 ? 1.575 -8.362 8.423 1.00 84.94 74 LEU A N 1
ATOM 608 C CA . LEU A 1 74 ? 2.653 -9.346 8.344 1.00 84.94 74 LEU A CA 1
ATOM 609 C C . LEU A 1 74 ? 3.954 -8.729 7.823 1.00 84.94 74 LEU A C 1
ATOM 611 O O . LEU A 1 74 ? 4.992 -9.364 7.954 1.00 84.94 74 LEU A O 1
ATOM 615 N N . ILE A 1 75 ? 3.894 -7.532 7.233 1.00 86.69 75 ILE A N 1
ATOM 616 C CA . ILE A 1 75 ? 5.031 -6.828 6.643 1.00 86.69 75 ILE A CA 1
ATOM 617 C C . ILE A 1 75 ? 5.635 -5.925 7.725 1.00 86.69 75 ILE A C 1
ATOM 619 O O . ILE A 1 75 ? 5.240 -4.777 7.894 1.00 86.69 75 ILE A O 1
ATOM 623 N N . ASN A 1 76 ? 6.577 -6.476 8.489 1.00 83.31 76 ASN A N 1
ATOM 624 C CA . ASN A 1 76 ? 7.308 -5.759 9.540 1.00 83.31 76 ASN A CA 1
ATOM 625 C C . ASN A 1 76 ? 8.763 -5.477 9.154 1.00 83.31 76 ASN A C 1
ATOM 627 O O . ASN A 1 76 ? 9.427 -4.679 9.810 1.00 83.31 76 ASN A O 1
ATOM 631 N N . THR A 1 77 ? 9.272 -6.131 8.109 1.00 86.25 77 THR A N 1
ATOM 632 C CA . THR A 1 77 ? 10.635 -5.935 7.609 1.00 86.25 77 THR A CA 1
ATOM 633 C C . THR A 1 77 ? 10.650 -5.746 6.098 1.00 86.25 77 THR A C 1
ATOM 635 O O . THR A 1 77 ? 9.799 -6.280 5.382 1.00 86.25 77 THR A O 1
ATOM 638 N N . MET A 1 78 ? 11.673 -5.042 5.607 1.00 86.88 78 MET A N 1
ATOM 639 C CA . MET A 1 78 ? 11.909 -4.853 4.173 1.00 86.88 78 MET A CA 1
ATOM 640 C C . MET A 1 78 ? 11.990 -6.195 3.431 1.00 86.88 78 MET A C 1
ATOM 642 O O . MET A 1 78 ? 11.367 -6.361 2.390 1.00 86.88 78 MET A O 1
ATOM 646 N N . ARG A 1 79 ? 12.621 -7.211 4.030 1.00 86.69 79 ARG A N 1
ATOM 647 C CA . ARG A 1 79 ? 12.698 -8.562 3.455 1.00 86.69 79 ARG A CA 1
ATOM 648 C C . ARG A 1 79 ? 11.325 -9.220 3.261 1.00 86.69 79 ARG A C 1
ATOM 650 O O . ARG A 1 79 ? 11.096 -9.878 2.259 1.00 86.69 79 ARG A O 1
ATOM 657 N N . GLN A 1 80 ? 10.382 -9.024 4.184 1.00 86.50 80 GLN A N 1
ATOM 658 C CA . GLN A 1 80 ? 9.019 -9.557 4.034 1.00 86.50 80 GLN A CA 1
ATOM 659 C C . GLN A 1 80 ? 8.237 -8.836 2.931 1.00 86.50 80 GLN A C 1
ATOM 661 O O . GLN A 1 80 ? 7.403 -9.449 2.256 1.00 86.50 80 GLN A O 1
ATOM 666 N N . LEU A 1 81 ? 8.501 -7.540 2.743 1.00 87.94 81 LEU A N 1
ATOM 667 C CA . LEU A 1 81 ? 7.968 -6.785 1.614 1.00 87.94 81 LEU A CA 1
ATOM 668 C C . LEU A 1 81 ? 8.544 -7.315 0.297 1.00 87.94 81 LEU A C 1
ATOM 670 O O . LEU A 1 81 ? 7.788 -7.549 -0.647 1.00 87.94 81 LEU A O 1
ATOM 674 N N . GLU A 1 82 ? 9.854 -7.547 0.248 1.00 88.50 82 GLU A N 1
ATOM 675 C CA . GLU A 1 82 ? 10.538 -8.135 -0.903 1.00 88.50 82 GLU A CA 1
ATOM 676 C C . GLU A 1 82 ? 9.963 -9.509 -1.234 1.00 88.50 82 GLU A C 1
ATOM 678 O O . GLU A 1 82 ? 9.554 -9.725 -2.366 1.00 88.50 82 GLU A O 1
ATOM 683 N N . ASP A 1 83 ? 9.811 -10.394 -0.248 1.00 88.25 83 ASP A N 1
ATOM 684 C CA . ASP A 1 83 ? 9.235 -11.729 -0.445 1.00 88.25 83 ASP A CA 1
ATOM 685 C C . ASP A 1 83 ? 7.792 -11.654 -0.973 1.00 88.25 83 ASP A C 1
ATOM 687 O O . ASP A 1 83 ? 7.376 -12.442 -1.824 1.00 88.25 83 ASP A O 1
ATOM 691 N N . THR A 1 84 ? 7.012 -10.678 -0.496 1.00 85.69 84 THR A N 1
ATOM 692 C CA . THR A 1 84 ? 5.624 -10.470 -0.939 1.00 85.69 84 THR A CA 1
ATOM 693 C C . THR A 1 84 ? 5.549 -9.909 -2.361 1.00 85.69 84 THR A C 1
ATOM 695 O O . THR A 1 84 ? 4.590 -10.185 -3.083 1.00 85.69 84 THR A O 1
ATOM 698 N N . THR A 1 85 ? 6.559 -9.142 -2.772 1.00 87.94 85 THR A N 1
ATOM 699 C CA . THR A 1 85 ? 6.615 -8.449 -4.066 1.00 87.94 85 THR A CA 1
ATOM 700 C C . THR A 1 85 ? 7.619 -9.060 -5.050 1.00 87.94 85 THR A C 1
ATOM 702 O O . THR A 1 85 ? 7.774 -8.545 -6.153 1.00 87.94 85 THR A O 1
ATOM 705 N N . ALA A 1 86 ? 8.249 -10.192 -4.715 1.00 86.00 86 ALA A N 1
ATOM 706 C CA . ALA A 1 86 ? 9.357 -10.788 -5.472 1.00 86.00 86 ALA A CA 1
ATOM 707 C C . ALA A 1 86 ? 9.005 -11.119 -6.931 1.00 86.00 86 ALA A C 1
ATOM 709 O O . ALA A 1 86 ? 9.872 -11.086 -7.811 1.00 86.00 86 ALA A O 1
ATOM 710 N N . ALA A 1 87 ? 7.727 -11.412 -7.188 1.00 85.69 87 ALA A N 1
ATOM 711 C CA . ALA A 1 87 ? 7.194 -11.687 -8.518 1.00 85.69 87 ALA A CA 1
ATOM 712 C C . ALA A 1 87 ? 7.181 -10.454 -9.446 1.00 85.69 87 ALA A C 1
ATOM 714 O O . ALA A 1 87 ? 7.097 -10.614 -10.661 1.00 85.69 87 ALA A O 1
ATOM 715 N N . TYR A 1 88 ? 7.291 -9.236 -8.905 1.00 85.94 88 TYR A N 1
ATOM 716 C CA . TYR A 1 88 ? 7.132 -7.986 -9.649 1.00 85.94 88 TYR A CA 1
ATOM 717 C C . TYR A 1 88 ? 8.488 -7.314 -9.871 1.00 85.94 88 TYR A C 1
ATOM 719 O O . TYR A 1 88 ? 9.036 -6.634 -9.006 1.00 85.94 88 TYR A O 1
ATOM 727 N N . ILE A 1 89 ? 9.047 -7.527 -11.062 1.00 85.25 89 ILE A N 1
ATOM 728 C CA . ILE A 1 89 ? 10.411 -7.107 -11.416 1.00 85.25 89 ILE A CA 1
ATOM 729 C C . ILE A 1 89 ? 10.538 -5.577 -11.451 1.00 85.25 89 ILE A C 1
ATOM 731 O O . ILE A 1 89 ? 11.510 -5.039 -10.925 1.00 85.25 89 ILE A O 1
ATOM 735 N N . TYR A 1 90 ? 9.538 -4.883 -12.001 1.00 84.50 90 TYR A N 1
ATOM 736 C CA . TYR A 1 90 ? 9.533 -3.420 -12.137 1.00 84.50 90 TYR A CA 1
ATOM 737 C C . TYR A 1 90 ? 9.431 -2.676 -10.802 1.00 84.50 90 TYR A C 1
ATOM 739 O O . TYR A 1 90 ? 9.800 -1.508 -10.720 1.00 84.50 90 TYR A O 1
ATOM 747 N N . LEU A 1 91 ? 8.994 -3.362 -9.743 1.00 85.38 91 LEU A N 1
ATOM 748 C CA . LEU A 1 91 ? 8.869 -2.780 -8.413 1.00 85.38 91 LEU A CA 1
ATOM 749 C C . LEU A 1 91 ? 10.178 -2.836 -7.615 1.00 85.38 91 LEU A C 1
ATOM 751 O O . LEU A 1 91 ? 10.367 -2.024 -6.716 1.00 85.38 91 LEU A O 1
ATOM 755 N N . ARG A 1 92 ? 11.107 -3.747 -7.950 1.00 85.94 92 ARG A N 1
ATOM 756 C CA . ARG A 1 92 ? 12.395 -3.908 -7.246 1.00 85.94 92 ARG A CA 1
ATOM 757 C C . ARG A 1 92 ? 13.194 -2.612 -7.071 1.00 85.94 92 ARG A C 1
ATOM 759 O O . ARG A 1 92 ? 13.591 -2.344 -5.941 1.00 85.94 92 ARG A O 1
ATOM 766 N N . PRO A 1 93 ? 13.430 -1.789 -8.114 1.00 87.00 93 PRO A N 1
ATOM 767 C CA . PRO A 1 93 ? 14.186 -0.546 -7.940 1.00 87.00 93 PRO A CA 1
ATOM 768 C C . PRO A 1 93 ? 13.480 0.467 -7.023 1.00 87.00 93 PRO A C 1
ATOM 770 O O . PRO A 1 93 ? 14.140 1.332 -6.457 1.00 87.00 93 PRO A O 1
ATOM 773 N N . HIS A 1 94 ? 12.164 0.329 -6.838 1.00 88.25 94 HIS A N 1
ATOM 774 C CA . HIS A 1 94 ? 11.314 1.233 -6.058 1.00 88.25 94 HIS A CA 1
ATOM 775 C C . HIS A 1 94 ? 10.889 0.654 -4.703 1.00 88.25 94 HIS A C 1
ATOM 777 O O . HIS A 1 94 ? 10.063 1.243 -4.005 1.00 88.25 94 HIS A O 1
ATOM 783 N N . GLN A 1 95 ? 11.458 -0.486 -4.296 1.00 86.81 95 GLN A N 1
ATOM 784 C CA . GLN A 1 95 ? 11.113 -1.145 -3.033 1.00 86.81 95 GLN A CA 1
ATOM 785 C C . GLN A 1 95 ? 11.430 -0.288 -1.805 1.00 86.81 95 GLN A C 1
ATOM 787 O O . GLN A 1 95 ? 10.698 -0.366 -0.822 1.00 86.81 95 GLN A O 1
ATOM 792 N N . SER A 1 96 ? 12.465 0.554 -1.862 1.00 88.69 96 SER A N 1
ATOM 793 C CA . SER A 1 96 ? 12.777 1.514 -0.795 1.00 88.69 96 SER A CA 1
ATOM 794 C C . SER A 1 96 ? 11.651 2.533 -0.608 1.00 88.69 96 SER A C 1
ATOM 796 O O . SER A 1 96 ? 11.131 2.669 0.495 1.00 88.69 96 SER A O 1
ATOM 798 N N . LYS A 1 97 ? 11.193 3.165 -1.697 1.00 89.69 97 LYS A N 1
ATOM 799 C CA . LYS A 1 97 ? 10.073 4.119 -1.668 1.00 89.69 97 LYS A CA 1
ATOM 800 C C . LYS A 1 97 ? 8.785 3.468 -1.162 1.00 89.69 97 LYS A C 1
ATOM 802 O O . LYS A 1 97 ? 8.074 4.038 -0.336 1.00 89.69 97 LYS A O 1
ATOM 807 N N . LEU A 1 98 ? 8.500 2.247 -1.620 1.00 90.31 98 LEU A N 1
ATOM 808 C CA . LEU A 1 98 ? 7.347 1.481 -1.148 1.00 90.31 98 LEU A CA 1
ATOM 809 C C . LEU A 1 98 ? 7.448 1.160 0.349 1.00 90.31 98 LEU A C 1
ATOM 811 O O . LEU A 1 98 ? 6.453 1.253 1.068 1.00 90.31 98 LEU A O 1
ATOM 815 N N . TRP A 1 99 ? 8.637 0.791 0.827 1.00 91.62 99 TRP A N 1
ATOM 816 C CA . TRP A 1 99 ? 8.887 0.514 2.238 1.00 91.62 99 TRP A CA 1
ATOM 817 C C . TRP A 1 99 ? 8.681 1.757 3.110 1.00 91.62 99 TRP A C 1
ATOM 819 O O . TRP A 1 99 ? 8.010 1.678 4.140 1.00 91.62 99 TRP A O 1
ATOM 829 N N . ASP A 1 100 ? 9.179 2.913 2.677 1.00 91.00 100 ASP A N 1
ATOM 830 C CA . ASP A 1 100 ? 8.985 4.182 3.382 1.00 91.00 100 ASP A CA 1
ATOM 831 C C . ASP A 1 100 ? 7.500 4.554 3.474 1.00 91.00 100 ASP A C 1
ATOM 833 O O . ASP A 1 100 ? 7.006 4.907 4.549 1.00 91.00 100 ASP A O 1
ATOM 837 N N . LEU A 1 101 ? 6.747 4.380 2.385 1.00 91.75 101 LEU A N 1
ATOM 838 C CA . LEU A 1 101 ? 5.303 4.604 2.379 1.00 91.75 101 LEU A CA 1
ATOM 839 C C . LEU A 1 101 ? 4.556 3.634 3.307 1.00 91.75 101 LEU A C 1
ATOM 841 O O . LEU A 1 101 ? 3.623 4.033 4.005 1.00 91.75 101 LEU A O 1
ATOM 845 N N . ILE A 1 102 ? 4.973 2.369 3.376 1.00 91.12 102 ILE A N 1
ATOM 846 C CA . ILE A 1 102 ? 4.403 1.390 4.312 1.00 91.12 102 ILE A CA 1
ATOM 847 C C . ILE A 1 102 ? 4.656 1.802 5.766 1.00 91.12 102 ILE A C 1
ATOM 849 O O . ILE A 1 102 ? 3.740 1.711 6.587 1.00 91.12 102 ILE A O 1
ATOM 853 N N . GLN A 1 103 ? 5.851 2.304 6.090 1.00 90.62 103 GLN A N 1
ATOM 854 C CA . GLN A 1 103 ? 6.151 2.824 7.427 1.00 90.62 103 GLN A CA 1
ATOM 855 C C . GLN A 1 103 ? 5.279 4.040 7.775 1.00 90.62 103 GLN A C 1
ATOM 857 O O . GLN A 1 103 ? 4.707 4.098 8.865 1.00 90.62 103 GLN A O 1
ATOM 862 N N . GLN A 1 104 ? 5.097 4.975 6.840 1.00 89.31 104 GLN A N 1
ATOM 863 C CA . GLN A 1 104 ? 4.201 6.123 7.025 1.00 89.31 104 GLN A CA 1
ATOM 864 C C . GLN A 1 104 ? 2.742 5.683 7.223 1.00 89.31 104 GLN A C 1
ATOM 866 O O . GLN A 1 104 ? 2.049 6.156 8.130 1.00 89.31 104 GLN A O 1
ATOM 871 N N . LEU A 1 105 ? 2.272 4.718 6.428 1.00 89.69 105 LEU A N 1
ATOM 872 C CA . LEU A 1 105 ? 0.950 4.120 6.604 1.00 89.69 105 LEU A CA 1
ATOM 873 C C . LEU A 1 105 ? 0.816 3.439 7.970 1.00 89.69 105 LEU A C 1
ATOM 875 O O . LEU A 1 105 ? -0.232 3.544 8.601 1.00 89.69 105 LEU A O 1
ATOM 879 N N . ALA A 1 106 ? 1.864 2.792 8.483 1.00 88.50 106 ALA A N 1
ATOM 880 C CA . ALA A 1 106 ? 1.821 2.154 9.796 1.00 88.50 106 ALA A CA 1
ATOM 881 C C . ALA A 1 106 ? 1.593 3.182 10.917 1.00 88.50 106 ALA A C 1
ATOM 883 O O . ALA A 1 106 ? 0.772 2.942 11.810 1.00 88.50 106 ALA A O 1
ATOM 884 N N . ILE A 1 107 ? 2.252 4.342 10.831 1.00 88.69 107 ILE A N 1
ATOM 885 C CA . ILE A 1 107 ? 2.075 5.460 11.767 1.00 88.69 107 ILE A CA 1
ATOM 886 C C . ILE A 1 107 ? 0.638 5.987 11.686 1.00 88.69 107 ILE A C 1
ATOM 888 O O . ILE A 1 107 ? -0.082 5.933 12.686 1.00 88.69 107 ILE A O 1
ATOM 892 N N . THR A 1 108 ? 0.170 6.379 10.498 1.00 88.25 108 THR A N 1
ATOM 893 C CA . THR A 1 108 ? -1.194 6.923 10.314 1.00 88.25 108 THR A CA 1
ATOM 894 C C . THR A 1 108 ? -2.276 5.937 10.769 1.00 88.25 108 THR A C 1
ATOM 896 O O . THR A 1 108 ? -3.254 6.300 11.425 1.00 88.25 108 THR A O 1
ATOM 899 N N . PHE A 1 109 ? -2.091 4.646 10.505 1.00 88.38 109 PHE A N 1
ATOM 900 C CA . PHE A 1 109 ? -2.991 3.590 10.954 1.00 88.38 109 PHE A CA 1
ATOM 901 C C . PHE A 1 109 ? -2.981 3.387 12.468 1.00 88.38 109 PHE A C 1
ATOM 903 O O . PHE A 1 109 ? -4.031 3.083 13.045 1.00 88.38 109 PHE A O 1
ATOM 910 N N . SER A 1 110 ? -1.831 3.549 13.123 1.00 87.62 110 SER A N 1
ATOM 911 C CA . SER A 1 110 ? -1.728 3.486 14.582 1.00 87.62 110 SER A CA 1
ATOM 912 C C . SER A 1 110 ? -2.492 4.637 15.247 1.00 87.62 110 SER A C 1
ATOM 914 O O . SER A 1 110 ? -3.271 4.401 16.177 1.00 87.62 110 SER A O 1
ATOM 916 N N . GLU A 1 111 ? -2.386 5.847 14.698 1.00 87.62 111 GLU A N 1
ATOM 917 C CA . GLU A 1 111 ? -3.111 7.034 15.157 1.00 87.62 111 GLU A CA 1
ATOM 918 C C . GLU A 1 111 ? -4.619 6.866 14.968 1.00 87.62 111 GLU A C 1
ATOM 920 O O . GLU A 1 111 ? -5.405 7.100 15.889 1.00 87.62 111 GLU A O 1
ATOM 925 N N . LEU A 1 112 ? -5.036 6.357 13.806 1.00 85.31 112 LEU A N 1
ATOM 926 C CA . LEU A 1 112 ? -6.443 6.124 13.481 1.00 85.31 112 LEU A CA 1
ATOM 927 C C . LEU A 1 112 ? -7.065 5.060 14.404 1.00 85.31 112 LEU A C 1
ATOM 929 O O . LEU A 1 112 ? -8.203 5.202 14.864 1.00 85.31 112 LEU A O 1
ATOM 933 N N . ARG A 1 113 ? -6.301 4.016 14.756 1.00 85.38 113 ARG A N 1
ATOM 934 C CA . ARG A 1 113 ? -6.696 3.023 15.771 1.00 85.38 113 ARG A CA 1
ATOM 935 C C . ARG A 1 113 ? -6.809 3.650 17.165 1.00 85.38 113 ARG A C 1
ATOM 937 O O . ARG A 1 113 ? -7.789 3.381 17.866 1.00 85.38 113 ARG A O 1
ATOM 944 N N . ALA A 1 114 ? -5.859 4.496 17.563 1.00 85.00 114 ALA A N 1
ATOM 945 C CA . ALA A 1 114 ? -5.877 5.178 18.856 1.00 85.00 114 ALA A CA 1
ATOM 946 C C . ALA A 1 114 ? -7.068 6.146 18.981 1.00 85.00 114 ALA A C 1
ATOM 948 O O . ALA A 1 114 ? -7.775 6.131 19.992 1.00 85.00 114 ALA A O 1
ATOM 949 N N . ALA A 1 115 ? -7.355 6.922 17.934 1.00 82.50 115 ALA A N 1
ATOM 950 C CA . ALA A 1 115 ? -8.495 7.834 17.876 1.00 82.50 115 ALA A CA 1
ATOM 951 C C . ALA A 1 115 ? -9.836 7.089 17.994 1.00 82.50 115 ALA A C 1
ATOM 953 O O . ALA A 1 115 ? -10.699 7.482 18.783 1.00 82.50 115 ALA A O 1
ATOM 954 N N . LYS A 1 116 ? -9.997 5.956 17.290 1.00 80.31 116 LYS A N 1
ATOM 955 C CA . LYS A 1 116 ? -11.199 5.109 17.406 1.00 80.31 116 LYS A CA 1
ATOM 956 C C . LYS A 1 116 ? -11.380 4.529 18.811 1.00 80.31 116 LYS A C 1
ATOM 958 O O . LYS A 1 116 ? -12.514 4.421 19.274 1.00 80.31 116 LYS A O 1
ATOM 963 N N . LYS A 1 117 ? -10.292 4.181 19.509 1.00 77.19 117 LYS A N 1
ATOM 964 C CA . LYS A 1 117 ? -10.354 3.697 20.899 1.00 77.19 117 LYS A CA 1
ATOM 965 C C . LYS A 1 117 ? -10.810 4.793 21.868 1.00 77.19 117 LYS A C 1
ATOM 967 O O . LYS A 1 117 ? -11.625 4.506 22.739 1.00 77.19 117 LYS A O 1
ATOM 972 N N . LYS A 1 118 ? -10.336 6.035 21.698 1.00 73.62 118 LYS A N 1
ATOM 973 C CA . LYS A 1 118 ? -10.752 7.181 22.529 1.00 73.62 118 LYS A CA 1
ATOM 974 C C . LYS A 1 118 ? -12.252 7.462 22.398 1.00 73.62 118 LYS A C 1
ATOM 976 O O . LYS A 1 118 ? -12.937 7.516 23.410 1.00 73.62 118 LYS A O 1
ATOM 981 N N . ARG A 1 119 ? -12.780 7.503 21.168 1.00 66.25 119 ARG A N 1
ATOM 982 C CA . ARG A 1 119 ? -14.216 7.745 20.908 1.00 66.25 119 ARG A CA 1
ATOM 983 C C . ARG A 1 119 ? -15.136 6.711 21.558 1.00 66.25 119 ARG A C 1
ATOM 985 O O . ARG A 1 119 ? -16.181 7.069 22.080 1.00 66.25 119 ARG A O 1
ATOM 992 N N . LYS A 1 120 ? -14.732 5.437 21.563 1.00 66.69 120 LYS A N 1
ATOM 993 C CA . LYS A 1 120 ? -15.498 4.373 22.230 1.00 66.69 120 LYS A CA 1
ATOM 994 C C . LYS A 1 120 ? -15.510 4.504 23.751 1.00 66.69 120 LYS A C 1
ATOM 996 O O . LYS A 1 120 ? -16.470 4.071 24.363 1.00 66.69 120 LYS A O 1
ATOM 1001 N N . LYS A 1 121 ? -14.454 5.053 24.358 1.00 63.03 121 LYS A N 1
ATOM 1002 C CA . LYS A 1 121 ? -14.394 5.232 25.813 1.00 63.03 121 LYS A CA 1
ATOM 1003 C C . LYS A 1 121 ? -15.251 6.414 26.269 1.00 63.03 121 LYS A C 1
ATOM 1005 O O . LYS A 1 121 ? -15.897 6.301 27.296 1.00 63.03 121 LYS A O 1
ATOM 1010 N N . THR A 1 122 ? -15.286 7.495 25.490 1.00 58.97 122 THR A N 1
ATOM 1011 C CA . THR A 1 122 ? -16.132 8.666 25.769 1.00 58.97 122 THR A CA 1
ATOM 1012 C C . THR A 1 122 ? -17.617 8.329 25.616 1.00 58.97 122 THR A C 1
ATOM 1014 O O . THR A 1 122 ? -18.366 8.501 26.561 1.00 58.97 122 THR A O 1
ATOM 1017 N N . ALA A 1 123 ? -18.014 7.675 24.517 1.00 57.47 123 ALA A N 1
ATOM 1018 C CA . ALA A 1 123 ? -19.417 7.303 24.287 1.00 57.47 123 ALA A CA 1
ATOM 1019 C C . ALA A 1 123 ? -20.000 6.282 25.290 1.00 57.47 123 ALA A C 1
ATOM 1021 O O . ALA A 1 123 ? -21.210 6.111 25.346 1.00 57.47 123 ALA A O 1
ATOM 1022 N N . VAL A 1 124 ? -19.155 5.559 26.034 1.00 54.50 124 VAL A N 1
ATOM 1023 C CA . VAL A 1 124 ? -19.599 4.657 27.114 1.00 54.50 124 VAL A CA 1
ATOM 1024 C C . VAL A 1 124 ? -19.748 5.410 28.436 1.00 54.50 124 VAL A C 1
ATOM 1026 O O . VAL A 1 124 ? -20.547 5.005 29.266 1.00 54.50 124 VAL A O 1
ATOM 1029 N N . PHE A 1 125 ? -19.002 6.499 28.625 1.00 50.22 125 PHE A N 1
ATOM 1030 C CA . PHE A 1 125 ? -19.062 7.306 29.842 1.00 50.22 125 PHE A CA 1
ATOM 1031 C C . PHE A 1 125 ? -20.285 8.237 29.856 1.00 50.22 125 PHE A C 1
ATOM 1033 O O . PHE A 1 125 ? -20.835 8.493 30.917 1.00 50.22 125 PHE A O 1
ATOM 1040 N N . ASP A 1 126 ? -20.760 8.661 28.682 1.00 51.03 126 ASP A N 1
ATOM 1041 C CA .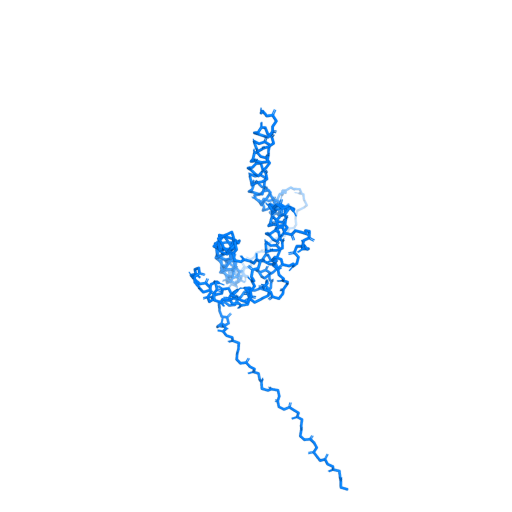 ASP A 1 126 ? -21.897 9.584 28.541 1.00 51.03 126 ASP A CA 1
ATOM 1042 C C . ASP A 1 126 ? -23.287 8.916 28.701 1.00 51.03 126 ASP A C 1
ATOM 1044 O O . ASP A 1 126 ? -24.302 9.556 28.456 1.00 51.03 126 ASP A O 1
ATOM 1048 N N . LEU A 1 127 ? -23.367 7.627 29.067 1.00 52.81 127 LEU A N 1
ATOM 1049 C CA . LEU A 1 127 ? -24.643 6.904 29.252 1.00 52.81 127 LEU A CA 1
ATOM 1050 C C . LEU A 1 127 ? -24.931 6.500 30.708 1.00 52.81 127 LEU A C 1
ATOM 1052 O O . LEU A 1 127 ? -25.927 5.824 30.959 1.00 52.81 127 LEU A O 1
ATOM 1056 N N . GLU A 1 128 ? -24.082 6.881 31.665 1.00 47.78 128 GLU A N 1
ATOM 1057 C CA . GLU A 1 128 ? -24.196 6.431 33.064 1.00 47.78 128 GLU A CA 1
ATOM 1058 C C . GLU A 1 128 ? -24.568 7.559 34.048 1.00 47.78 128 GLU A C 1
ATOM 1060 O O . GLU A 1 128 ? -24.611 7.334 35.254 1.00 47.78 128 GLU A O 1
ATOM 1065 N N . GLU A 1 129 ? -24.908 8.752 33.545 1.00 50.19 129 GLU A N 1
ATOM 1066 C CA . GLU A 1 129 ? -25.174 9.951 34.362 1.00 50.19 129 GLU A CA 1
ATOM 1067 C C . GLU A 1 129 ? -26.606 10.519 34.222 1.00 50.19 12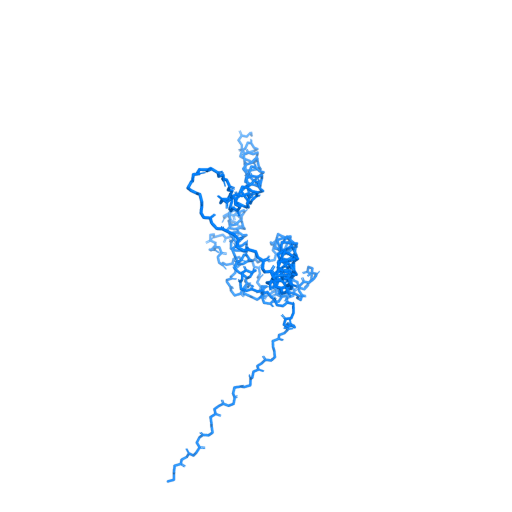9 GLU A C 1
ATOM 1069 O O . GLU A 1 129 ? -26.867 11.632 34.655 1.00 50.19 129 GLU A O 1
ATOM 1074 N N . ASP A 1 130 ? -27.564 9.744 33.693 1.00 45.50 130 ASP A N 1
ATOM 1075 C CA . ASP A 1 130 ? -28.969 10.177 33.499 1.00 45.50 130 ASP A CA 1
ATOM 1076 C C . ASP A 1 130 ? -29.975 9.476 34.443 1.00 45.50 130 ASP A C 1
ATOM 1078 O O . ASP A 1 130 ? -31.147 9.312 34.112 1.00 45.50 130 ASP A O 1
ATOM 1082 N N . ASN A 1 131 ? -29.552 9.009 35.626 1.00 46.41 131 ASN A N 1
ATOM 1083 C CA . ASN A 1 131 ? -30.448 8.254 36.523 1.00 46.41 131 ASN A CA 1
ATOM 1084 C C . ASN A 1 131 ? -30.432 8.690 37.992 1.00 46.41 131 ASN A C 1
ATOM 1086 O O . ASN A 1 131 ? -30.587 7.869 38.895 1.00 46.41 131 ASN A O 1
ATOM 1090 N N . LEU A 1 132 ? -30.268 9.986 38.258 1.00 48.25 132 LEU A N 1
ATOM 1091 C CA . LEU A 1 132 ? -30.487 10.521 39.600 1.00 48.25 132 LEU A CA 1
ATOM 1092 C C . LEU A 1 132 ? -30.825 12.015 39.546 1.00 48.25 132 LEU A C 1
ATOM 1094 O O . LEU A 1 132 ? -29.919 12.834 39.605 1.00 48.25 132 LEU A O 1
ATOM 1098 N N . LEU A 1 133 ? -32.121 12.348 39.436 1.00 45.03 133 LEU A N 1
ATOM 1099 C CA . LEU A 1 133 ? -32.814 13.464 40.123 1.00 45.03 133 LEU A CA 1
ATOM 1100 C C . LEU A 1 133 ? -34.135 13.855 39.427 1.00 45.03 133 LEU A C 1
ATOM 1102 O O . LEU A 1 133 ? -34.353 15.017 39.108 1.00 45.03 133 LEU A O 1
ATOM 1106 N N . ASP A 1 134 ? -35.082 12.921 39.304 1.00 45.81 134 ASP A N 1
ATOM 1107 C CA . ASP A 1 134 ? -36.499 13.299 39.176 1.00 45.81 134 ASP A CA 1
ATOM 1108 C C . ASP A 1 134 ? -37.119 13.383 40.574 1.00 45.81 134 ASP A C 1
ATOM 1110 O O . ASP A 1 134 ? -37.874 12.521 41.030 1.00 45.81 134 ASP A O 1
ATOM 1114 N N . LYS A 1 135 ? -36.752 14.445 41.292 1.00 48.72 135 LYS A N 1
ATOM 1115 C CA . LYS A 1 135 ? -37.535 14.944 42.419 1.00 48.72 135 LYS A CA 1
ATOM 1116 C C . LYS A 1 135 ? -37.719 16.445 42.249 1.00 48.72 135 LYS A C 1
ATOM 1118 O O . LYS A 1 135 ? -36.820 17.218 42.542 1.00 48.72 135 LYS A O 1
ATOM 1123 N N . GLU A 1 136 ? -38.913 16.766 41.755 1.00 47.25 136 GLU A N 1
ATOM 1124 C CA . GLU A 1 136 ? -39.775 17.845 42.234 1.00 47.25 136 GLU A CA 1
ATOM 1125 C C . GLU A 1 136 ? -39.138 19.238 42.316 1.00 47.25 136 GLU A C 1
ATOM 1127 O O . GLU A 1 136 ? -38.353 19.502 43.213 1.00 47.25 136 GLU A O 1
ATOM 1132 N N . ILE A 1 137 ? -39.560 20.138 41.419 1.00 38.53 137 ILE A N 1
ATOM 1133 C CA . ILE A 1 137 ? -40.027 21.508 41.710 1.00 38.53 137 ILE A CA 1
ATOM 1134 C C . ILE A 1 137 ? -40.574 22.090 40.389 1.00 38.53 137 ILE A C 1
ATOM 1136 O O . ILE A 1 137 ? -39.851 22.267 39.412 1.00 38.53 137 ILE A O 1
ATOM 1140 N N . ALA A 1 138 ? -41.878 22.381 40.359 1.00 43.31 138 ALA A N 1
ATOM 1141 C CA . ALA A 1 138 ? -42.469 23.321 39.402 1.00 43.31 138 ALA A CA 1
ATOM 1142 C C . ALA A 1 138 ? -41.896 24.730 39.659 1.00 43.31 138 ALA A C 1
ATOM 1144 O O . ALA A 1 138 ? -41.654 25.049 40.825 1.00 43.31 138 ALA A O 1
ATOM 1145 N N . PRO A 1 139 ? -41.746 25.619 38.655 1.00 45.03 139 PRO A N 1
ATOM 1146 C CA . PRO A 1 139 ? -42.848 26.565 38.435 1.00 45.03 139 PRO A CA 1
ATOM 1147 C C . PRO A 1 139 ? -42.973 27.187 37.023 1.00 45.03 139 PRO A C 1
ATOM 1149 O O . PRO A 1 139 ? -42.049 27.213 36.220 1.00 45.03 139 PRO A O 1
ATOM 1152 N N . ALA A 1 140 ? -44.183 27.713 36.803 1.00 34.94 140 ALA A N 1
ATOM 1153 C CA . ALA A 1 140 ? -44.561 28.990 36.184 1.00 34.94 140 ALA A CA 1
ATOM 1154 C C . ALA A 1 140 ? -43.655 29.629 35.111 1.00 34.94 140 ALA A C 1
ATOM 1156 O O . ALA A 1 140 ? -42.486 29.934 35.328 1.00 34.94 140 ALA A O 1
ATOM 1157 N N . GLY A 1 141 ? -44.281 29.941 33.973 1.00 41.22 141 GLY A N 1
ATOM 1158 C CA . GLY A 1 141 ? -43.650 30.605 32.840 1.00 41.22 141 GLY A CA 1
ATOM 1159 C C . GLY A 1 141 ? -43.189 32.040 33.085 1.00 41.22 141 GLY A C 1
ATOM 1160 O O . GLY A 1 141 ? -43.726 32.743 33.934 1.00 41.22 141 GLY A O 1
ATOM 1161 N N . VAL A 1 142 ? -42.236 32.458 32.249 1.00 39.69 142 VAL A N 1
ATOM 1162 C CA . VAL A 1 142 ? -41.930 33.841 31.870 1.00 39.69 142 VAL A CA 1
ATOM 1163 C C . VAL A 1 142 ? -41.330 33.797 30.458 1.00 39.69 142 VAL A C 1
ATOM 1165 O O . VAL A 1 142 ? -40.405 33.032 30.187 1.00 39.69 142 VAL A O 1
ATOM 1168 N N . GLU A 1 143 ? -41.893 34.597 29.556 1.00 37.41 143 GLU A N 1
ATOM 1169 C CA . GLU A 1 143 ? -41.359 34.893 28.227 1.00 37.41 143 GLU A CA 1
ATOM 1170 C C . GLU A 1 143 ? -40.122 35.802 28.331 1.00 37.41 143 GLU A C 1
ATOM 1172 O O . GLU A 1 143 ? -40.140 36.776 29.080 1.00 37.41 143 GLU A O 1
ATOM 1177 N N . GLY A 1 144 ? -39.088 35.551 27.518 1.00 35.31 144 GLY A N 1
ATOM 1178 C CA . GLY A 1 144 ? -38.117 36.591 27.155 1.00 35.31 144 GLY A CA 1
ATOM 1179 C C . GLY A 1 144 ? -36.628 36.228 27.220 1.00 35.31 144 GLY A C 1
ATOM 1180 O O . GLY A 1 144 ? -36.018 36.271 28.277 1.00 35.31 144 GLY A O 1
ATOM 1181 N N . ILE A 1 145 ? -36.062 36.048 26.018 1.00 37.94 145 ILE A N 1
ATOM 1182 C CA . ILE A 1 145 ? -34.727 36.454 25.517 1.00 37.94 145 ILE A CA 1
ATOM 1183 C C . ILE A 1 145 ? -33.406 35.977 26.173 1.00 37.94 145 ILE A C 1
ATOM 1185 O O . ILE A 1 145 ? -33.069 36.306 27.301 1.00 37.94 145 ILE A O 1
ATOM 1189 N N . ALA A 1 146 ? -32.580 35.417 25.269 1.00 36.69 146 ALA A N 1
ATOM 1190 C CA . ALA A 1 146 ? -31.111 35.341 25.220 1.00 36.69 146 ALA A CA 1
ATOM 1191 C C . ALA A 1 146 ? -30.383 34.258 26.044 1.00 36.69 146 ALA A C 1
ATOM 1193 O O . ALA A 1 146 ? -30.207 34.392 27.246 1.00 36.69 146 ALA A O 1
ATOM 1194 N N . ALA A 1 147 ? -29.811 33.261 25.350 1.00 32.34 147 ALA A N 1
ATOM 1195 C CA . ALA A 1 147 ? -28.353 33.098 25.191 1.00 32.34 147 ALA A CA 1
ATOM 1196 C C . ALA A 1 147 ? -27.972 31.735 24.563 1.00 32.34 147 ALA A C 1
ATOM 1198 O O . ALA A 1 147 ? -28.359 30.678 25.040 1.00 32.34 147 ALA A O 1
ATOM 1199 N N . THR A 1 148 ? -27.175 31.810 23.493 1.00 36.84 148 THR A N 1
ATOM 1200 C CA . THR A 1 148 ? -25.902 31.090 23.292 1.00 36.84 148 THR A CA 1
ATOM 1201 C C . THR A 1 148 ? -25.823 29.593 23.649 1.00 36.84 148 THR A C 1
ATOM 1203 O O . THR A 1 148 ? -25.781 29.232 24.816 1.00 36.84 148 THR A O 1
ATOM 1206 N N . THR A 1 149 ? -25.577 28.722 22.658 1.00 39.31 149 THR A N 1
ATOM 1207 C CA . THR A 1 149 ? -24.254 28.079 22.432 1.00 39.31 149 THR A CA 1
ATOM 1208 C C . THR A 1 149 ? -24.280 26.929 21.410 1.00 39.31 149 THR A C 1
ATOM 1210 O O . THR A 1 149 ? -25.097 26.019 21.446 1.00 39.31 149 THR A O 1
ATOM 1213 N N . SER A 1 150 ? -23.241 26.941 20.566 1.00 40.00 150 SER A N 1
ATOM 1214 C CA . SER A 1 150 ? -22.545 25.785 19.979 1.00 40.00 150 SER A CA 1
ATOM 1215 C C . SER A 1 150 ? -23.190 24.982 18.839 1.00 40.00 150 SER A C 1
ATOM 1217 O O . SER A 1 150 ? -23.692 23.880 19.004 1.00 40.00 150 SER A O 1
ATOM 1219 N N . SER A 1 151 ? -22.958 25.464 17.617 1.00 40.72 151 SER A N 1
ATOM 1220 C CA . SER A 1 151 ? -22.799 24.620 16.425 1.00 40.72 151 SER A CA 1
ATOM 1221 C C . SER A 1 151 ? -21.478 24.993 15.749 1.00 40.72 151 SER A C 1
ATOM 1223 O O . SER A 1 151 ? -21.461 25.716 14.752 1.00 40.72 151 SER A O 1
ATOM 1225 N N . THR A 1 152 ? -20.335 24.596 16.321 1.00 46.59 152 THR A N 1
ATOM 1226 C CA . THR A 1 152 ? -19.029 24.808 15.663 1.00 46.59 152 THR A CA 1
ATOM 1227 C C . THR A 1 152 ? -17.952 23.840 16.165 1.00 46.59 152 THR A C 1
ATOM 1229 O O . THR 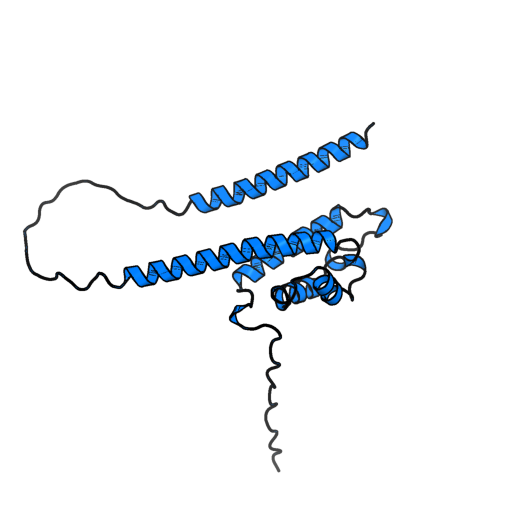A 1 152 ? -17.015 24.230 16.847 1.00 46.59 152 THR A O 1
ATOM 1232 N N . THR A 1 153 ? -18.043 22.559 15.809 1.00 42.75 153 THR A N 1
ATOM 1233 C CA . THR A 1 153 ? -16.923 21.607 15.964 1.00 42.75 153 THR A CA 1
ATOM 1234 C C . THR A 1 153 ? -16.850 20.652 14.769 1.00 42.75 153 THR A C 1
ATOM 1236 O O . THR A 1 153 ? -16.861 19.435 14.909 1.00 42.75 153 THR A O 1
ATOM 1239 N N . SER A 1 154 ? -16.782 21.195 13.548 1.00 45.19 154 SER A N 1
ATOM 1240 C CA . SER A 1 154 ? -16.567 20.376 12.336 1.00 45.19 154 SER A CA 1
ATOM 1241 C C . SER A 1 154 ? -15.507 20.924 11.368 1.00 45.19 154 SER A C 1
ATOM 1243 O O . SER A 1 154 ? -15.180 20.272 10.384 1.00 45.19 154 SER A O 1
ATOM 1245 N N . THR A 1 155 ? -14.881 22.070 11.655 1.00 46.69 155 THR A N 1
ATOM 1246 C CA . THR A 1 155 ? -13.982 22.740 10.693 1.00 46.69 155 THR A CA 1
ATOM 1247 C C . THR A 1 155 ? -12.490 22.711 11.034 1.00 46.69 155 THR A C 1
ATOM 1249 O O . THR A 1 155 ? -11.684 22.994 10.157 1.00 46.69 155 THR A O 1
ATOM 1252 N N . LEU A 1 156 ? -12.073 22.292 12.238 1.00 42.81 156 LEU A N 1
ATOM 1253 C CA . LEU A 1 156 ? -10.640 22.276 12.601 1.00 42.81 156 LEU A CA 1
ATOM 1254 C C . LEU A 1 156 ? -9.866 21.034 12.119 1.00 42.81 156 LEU A C 1
ATOM 1256 O O . LEU A 1 156 ? -8.640 21.052 12.075 1.00 42.81 156 LEU A O 1
ATOM 1260 N N . TYR A 1 157 ? -10.556 19.957 11.727 1.00 43.34 157 TYR A N 1
ATOM 1261 C CA . TYR A 1 157 ? -9.896 18.762 11.181 1.00 43.34 157 TYR A CA 1
ATOM 1262 C C . TYR A 1 157 ? -9.660 18.829 9.670 1.00 43.34 157 TYR A C 1
ATOM 1264 O O . TYR A 1 157 ? -8.809 18.099 9.170 1.00 43.34 157 TYR A O 1
ATOM 1272 N N . GLN A 1 158 ? -10.366 19.701 8.942 1.00 43.59 158 GLN A N 1
ATOM 1273 C CA . GLN A 1 158 ? -10.044 19.928 7.533 1.00 43.59 158 GLN A CA 1
ATOM 1274 C C . GLN A 1 158 ? -8.797 20.801 7.374 1.00 43.59 158 GLN A C 1
ATOM 1276 O O . GLN A 1 158 ? -7.962 20.483 6.537 1.00 43.59 158 GLN A O 1
ATOM 1281 N N . SER A 1 159 ? -8.592 21.818 8.211 1.00 44.91 159 SER A N 1
ATOM 1282 C CA . SER A 1 159 ? -7.420 22.699 8.114 1.00 44.91 159 SER A CA 1
ATOM 1283 C C . SER A 1 159 ? -6.091 21.977 8.385 1.00 44.91 159 SER A C 1
ATOM 1285 O O . SER A 1 159 ? -5.178 22.071 7.573 1.00 44.91 159 SER A O 1
ATOM 1287 N N . LEU A 1 160 ? -6.002 21.145 9.430 1.00 47.75 160 LEU A N 1
ATOM 1288 C CA . LEU A 1 160 ? -4.750 20.441 9.767 1.00 47.75 160 LEU A CA 1
ATOM 1289 C C . LEU A 1 160 ? -4.342 19.348 8.759 1.00 47.75 160 LEU A C 1
ATOM 1291 O O . LEU A 1 160 ? -3.155 19.060 8.608 1.00 47.75 160 LEU A O 1
ATOM 1295 N N . ILE A 1 161 ? -5.303 18.741 8.050 1.00 48.16 161 ILE A N 1
ATOM 1296 C CA . ILE A 1 161 ? -5.008 17.773 6.978 1.00 48.16 161 ILE A CA 1
ATOM 1297 C C . ILE A 1 161 ? -4.514 18.501 5.718 1.00 48.16 161 ILE A C 1
ATOM 1299 O O . ILE A 1 161 ? -3.661 17.971 5.005 1.00 48.16 161 ILE A O 1
ATOM 1303 N N . PHE A 1 162 ? -4.991 19.719 5.447 1.00 40.75 162 PHE A N 1
ATOM 1304 C CA . PHE A 1 162 ? -4.462 20.537 4.353 1.00 40.75 162 PHE A CA 1
ATOM 1305 C C . PHE A 1 162 ? -3.045 21.050 4.645 1.00 40.75 162 PHE A C 1
ATOM 1307 O O . PHE A 1 162 ? -2.211 21.020 3.743 1.00 40.75 162 PHE A O 1
ATOM 1314 N N . ASP A 1 163 ? -2.733 21.421 5.889 1.00 45.31 163 ASP A N 1
ATOM 1315 C CA . ASP A 1 163 ? -1.431 22.010 6.233 1.00 45.31 163 ASP A CA 1
ATOM 1316 C C . ASP A 1 163 ? -0.248 21.040 6.040 1.00 45.31 163 ASP A C 1
ATOM 1318 O O . ASP A 1 163 ? 0.796 21.431 5.516 1.00 45.31 163 ASP A O 1
ATOM 1322 N N . LEU A 1 164 ? -0.404 19.749 6.362 1.00 51.06 164 LEU A N 1
ATOM 1323 C CA . LEU A 1 164 ? 0.654 18.750 6.131 1.00 51.06 164 LEU A CA 1
ATOM 1324 C C . LEU A 1 164 ? 0.815 18.380 4.646 1.00 51.06 164 LEU A C 1
ATOM 1326 O O . LEU A 1 164 ? 1.939 18.188 4.179 1.00 51.06 164 LEU A O 1
ATOM 1330 N N . ASN A 1 165 ? -0.284 18.333 3.884 1.00 49.78 165 ASN A N 1
ATOM 1331 C CA . ASN A 1 165 ? -0.232 18.109 2.434 1.00 49.78 165 ASN A CA 1
ATOM 1332 C C . ASN A 1 165 ? 0.372 19.316 1.692 1.00 49.78 165 ASN A C 1
ATOM 1334 O O . ASN A 1 165 ? 1.085 19.129 0.709 1.00 49.78 165 ASN A O 1
ATOM 1338 N N . LEU A 1 166 ? 0.147 20.543 2.180 1.00 49.06 166 LEU A N 1
ATOM 1339 C CA . LEU A 1 166 ? 0.730 21.763 1.620 1.00 49.06 166 LEU A CA 1
ATOM 1340 C C . LEU A 1 166 ? 2.245 21.831 1.863 1.00 49.06 166 LEU A C 1
ATOM 1342 O O . LEU A 1 166 ? 2.988 22.184 0.951 1.00 49.06 166 LEU A O 1
ATOM 1346 N N . ILE A 1 167 ? 2.722 21.435 3.049 1.00 57.28 167 ILE A N 1
ATOM 1347 C CA . ILE A 1 167 ? 4.165 21.349 3.334 1.00 57.28 167 ILE A CA 1
ATOM 1348 C C . ILE A 1 167 ? 4.833 20.311 2.422 1.00 57.28 167 ILE A C 1
ATOM 1350 O O . ILE A 1 167 ? 5.894 20.592 1.864 1.00 57.28 167 ILE A O 1
ATOM 1354 N N . PHE A 1 168 ? 4.202 19.151 2.211 1.00 54.03 168 PHE A N 1
ATOM 1355 C CA . PHE A 1 168 ? 4.724 18.139 1.290 1.00 54.03 168 PHE A CA 1
ATOM 1356 C C . PHE A 1 168 ? 4.738 18.653 -0.157 1.00 54.03 168 PHE A C 1
ATOM 1358 O O . PHE A 1 168 ? 5.783 18.614 -0.795 1.00 54.03 168 PHE A O 1
ATOM 1365 N N . PHE A 1 169 ? 3.646 19.261 -0.639 1.00 53.75 169 PHE A N 1
ATOM 1366 C CA . PHE A 1 169 ? 3.578 19.854 -1.980 1.00 53.75 169 PHE A CA 1
ATOM 1367 C C . PHE A 1 169 ? 4.641 20.943 -2.199 1.00 53.75 169 PHE A C 1
ATOM 1369 O O . PHE A 1 169 ? 5.294 20.972 -3.242 1.00 53.75 169 PHE A O 1
ATOM 1376 N N . ILE A 1 170 ? 4.889 21.805 -1.207 1.00 58.47 170 ILE A N 1
ATOM 1377 C CA . ILE A 1 170 ? 5.940 22.831 -1.287 1.00 58.47 170 ILE A CA 1
ATOM 1378 C C . ILE A 1 170 ? 7.336 22.191 -1.346 1.00 58.47 170 ILE A C 1
ATOM 1380 O O . ILE A 1 170 ? 8.186 22.664 -2.103 1.00 58.47 170 ILE A O 1
ATOM 1384 N N . LEU A 1 171 ? 7.588 21.115 -0.593 1.00 55.31 171 LEU A N 1
ATOM 1385 C CA . LEU A 1 171 ? 8.867 20.400 -0.6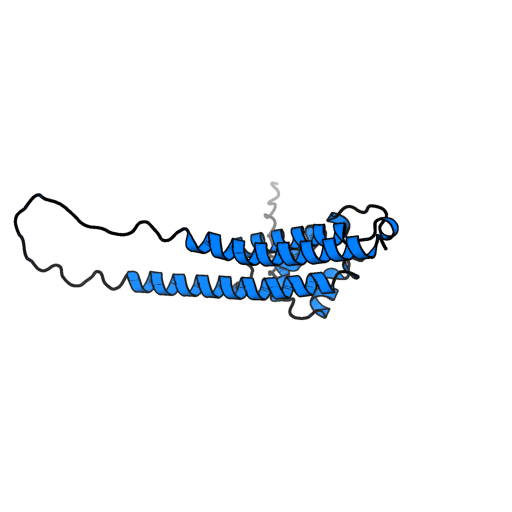32 1.00 55.31 171 LEU A CA 1
ATOM 1386 C C . LEU A 1 171 ? 9.089 19.700 -1.981 1.00 55.31 171 LEU A C 1
ATOM 1388 O O . LEU A 1 171 ? 10.181 19.813 -2.544 1.00 55.31 171 LEU A O 1
ATOM 1392 N N . THR A 1 172 ? 8.059 19.070 -2.551 1.00 57.69 172 THR A N 1
ATOM 1393 C CA . T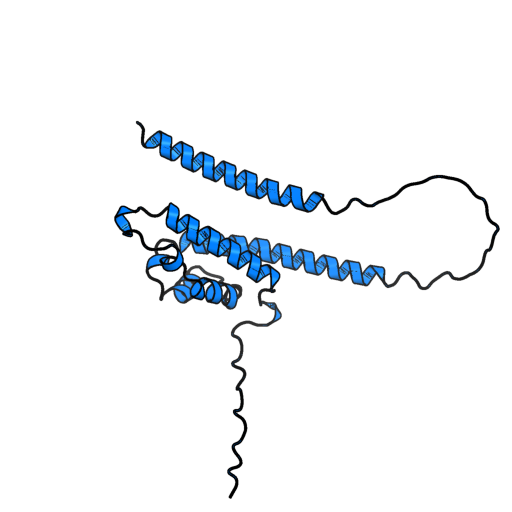HR A 1 172 ? 8.139 18.405 -3.860 1.00 57.69 172 THR A CA 1
ATOM 1394 C C . THR A 1 172 ? 8.317 19.416 -4.995 1.00 57.69 172 THR A C 1
ATOM 1396 O O . THR A 1 172 ? 9.208 19.253 -5.829 1.00 57.69 172 THR A O 1
ATOM 1399 N N . VAL A 1 173 ? 7.568 20.527 -4.996 1.00 62.47 173 VAL A N 1
ATOM 1400 C CA . VAL A 1 173 ? 7.723 21.600 -5.997 1.00 62.47 173 VAL A CA 1
ATOM 1401 C C . VAL A 1 173 ? 9.097 22.262 -5.889 1.00 62.47 173 VAL A C 1
ATOM 1403 O O . VAL A 1 173 ? 9.739 22.518 -6.907 1.00 62.47 173 VAL A O 1
ATOM 1406 N N . LYS A 1 174 ? 9.613 22.489 -4.674 1.00 60.84 174 LYS A N 1
ATOM 1407 C CA . LYS A 1 174 ? 10.960 23.043 -4.477 1.00 60.84 174 LYS A CA 1
ATOM 1408 C C . LYS A 1 174 ? 12.048 22.098 -4.990 1.00 60.84 174 LYS A C 1
ATOM 1410 O O . LYS A 1 174 ? 13.013 22.570 -5.587 1.00 60.84 174 LYS A O 1
ATOM 1415 N N . HIS A 1 175 ? 11.884 20.786 -4.817 1.00 55.31 175 HIS A N 1
ATOM 1416 C CA . HIS A 1 175 ? 12.800 19.783 -5.365 1.00 55.31 175 HIS A CA 1
ATOM 1417 C C . HIS A 1 175 ? 12.765 19.743 -6.906 1.00 55.31 175 HIS A C 1
ATOM 1419 O O . HIS A 1 175 ? 13.818 19.718 -7.545 1.00 55.31 175 HIS A O 1
ATOM 1425 N N . ILE A 1 176 ? 11.575 19.841 -7.509 1.00 65.50 176 ILE A N 1
ATOM 1426 C CA . ILE A 1 176 ? 11.384 19.889 -8.969 1.00 65.50 176 ILE A CA 1
ATOM 1427 C C . ILE A 1 176 ? 11.995 21.165 -9.570 1.00 65.50 176 ILE A C 1
ATOM 1429 O O . ILE A 1 176 ? 12.776 21.090 -10.517 1.00 65.50 176 ILE A O 1
ATOM 1433 N N . VAL A 1 177 ? 11.723 22.340 -8.992 1.00 66.06 177 VAL A N 1
ATOM 1434 C CA . VAL A 1 177 ? 12.272 23.624 -9.471 1.00 66.06 177 VAL A CA 1
ATOM 1435 C C . VAL A 1 177 ? 13.800 23.662 -9.353 1.00 66.06 177 VAL A C 1
ATOM 1437 O O . VAL A 1 177 ? 14.474 24.199 -10.233 1.00 66.06 177 VAL A O 1
ATOM 1440 N N . ASN A 1 178 ? 14.371 23.061 -8.304 1.00 53.44 178 ASN A N 1
ATOM 1441 C CA . ASN A 1 178 ? 15.823 22.993 -8.140 1.00 53.44 178 ASN A CA 1
ATOM 1442 C C . ASN A 1 178 ? 16.478 22.054 -9.171 1.00 53.44 178 ASN A C 1
ATOM 1444 O O . ASN A 1 178 ? 17.545 22.369 -9.693 1.00 53.44 178 ASN A O 1
ATOM 1448 N N . ARG A 1 179 ? 15.813 20.948 -9.539 1.00 55.19 179 ARG A N 1
ATOM 1449 C CA . ARG A 1 179 ? 16.265 20.058 -10.623 1.00 55.19 179 ARG A CA 1
ATOM 1450 C C . ARG A 1 179 ? 16.187 20.709 -12.004 1.00 55.19 179 ARG A C 1
ATOM 1452 O O . ARG A 1 179 ? 17.118 20.553 -12.785 1.00 55.19 179 ARG A O 1
ATOM 1459 N N . ILE A 1 180 ? 15.141 21.488 -12.286 1.00 60.00 180 ILE A N 1
ATOM 1460 C CA . ILE A 1 180 ? 15.025 22.237 -13.551 1.00 60.00 180 ILE A CA 1
ATOM 1461 C C . ILE A 1 180 ? 16.141 23.288 -13.665 1.00 60.00 180 ILE A C 1
ATOM 1463 O O . ILE A 1 180 ? 16.733 23.445 -14.730 1.00 60.00 180 ILE A O 1
ATOM 1467 N N . ARG A 1 181 ? 16.494 23.967 -12.563 1.00 50.53 181 ARG A N 1
ATOM 1468 C CA . ARG A 1 181 ? 17.602 24.939 -12.541 1.00 50.53 181 ARG A CA 1
ATOM 1469 C C . ARG A 1 181 ? 18.981 24.326 -12.795 1.00 50.53 181 ARG A C 1
ATOM 1471 O O . ARG A 1 181 ? 19.828 25.005 -13.359 1.00 50.53 181 ARG A O 1
ATOM 1478 N N . LEU A 1 182 ? 19.198 23.074 -12.400 1.00 55.78 182 LEU A N 1
ATOM 1479 C CA . LEU A 1 182 ? 20.452 22.344 -12.627 1.00 55.78 182 LEU A CA 1
ATOM 1480 C C . LEU A 1 182 ? 20.606 21.816 -14.063 1.00 55.78 182 LEU A C 1
ATOM 1482 O O . LEU A 1 182 ? 21.717 21.487 -14.453 1.00 55.78 182 LEU A O 1
ATOM 1486 N N . LEU A 1 183 ? 19.521 21.747 -14.841 1.00 53.03 183 LEU A N 1
ATOM 1487 C CA . LEU A 1 183 ? 19.528 21.300 -16.242 1.00 53.03 183 LEU A CA 1
ATOM 1488 C C . LEU A 1 183 ? 19.614 22.457 -17.258 1.00 53.03 183 LEU A C 1
ATOM 1490 O O . LEU A 1 183 ? 19.733 22.205 -18.452 1.00 53.03 183 LEU A O 1
ATOM 1494 N N . CYS A 1 184 ? 19.533 23.713 -16.803 1.00 51.28 184 CYS A N 1
ATOM 1495 C CA . CYS A 1 184 ? 19.608 24.921 -17.642 1.00 51.28 184 CYS A CA 1
ATOM 1496 C C . CYS A 1 184 ? 20.929 25.710 -17.486 1.00 51.28 184 CYS A C 1
ATOM 1498 O O . CYS A 1 184 ? 20.988 26.870 -17.895 1.00 51.28 184 CYS A O 1
ATOM 1500 N N . LEU A 1 185 ? 21.959 25.106 -16.884 1.00 46.19 185 LEU A N 1
ATOM 1501 C CA . LEU A 1 185 ? 23.334 25.615 -16.768 1.00 46.19 185 LEU A CA 1
ATOM 1502 C C . LEU A 1 185 ? 24.290 24.628 -17.439 1.00 46.19 185 LEU A C 1
ATOM 1504 O O . LEU A 1 185 ? 25.239 25.110 -18.092 1.00 46.19 185 LEU A O 1
#

Foldseek 3Di:
DDDPDDPDDPDPDDQPDDPVLADDPVLLVVLLVLVVVVLVVLLVPDDCVPPVPDDSCLQPPPVLSVQCRSCLSVCPDLVVNCVSCVVRPNPVVVSVVVVVSSVVSVVVRVVVVVVVVVVVVVVVVVPPPPPDDPDDDDDDDDDDDDDDDDDDDDPPVVVVVVVVVVVVVVVVVVVVVVVVVVVVD

Secondary structure (DSSP, 8-state):
-----PPP----PPPSS-GGGSPPHHHHHHHHHHHHHHHHHHHHHS-HHHHTT--HHHHS-HHHHHHHHHTGGG--SHHHHHHHHTT-GGGGGGHHHHHHHHHHHHHHHHHHHHHHHHHHHHHHHTTSSSSS---------------------SSHHHHHHHHHHHHHHHHHHHHHHHHHHHS--

Radius of gyration: 26.84 Å; chains: 1; bounding box: 68×79×65 Å

pLDDT: mean 70.21, std 18.39, range [32.34, 92.38]

Organism: NCBI:txid98765